Protein AF-A0A7X9JJR5-F1 (afdb_monomer_lite)

pLDDT: mean 84.64, std 15.5, range [35.03, 98.56]

Foldseek 3Di:
DDPVVVVVVVVVCVPDDPVVVVVVVVVVVLVVVVVVCVLVLLLQLLCLLQVDDQPDPCCVLLDPPLNVQLSVLSVQLVVLPVHLVPDFFPSVLSNLVSNLRNCLSVLCCCACPVVVHDFDDPDPDRDSLSSLVVLCVVDDLSVLLSVLSVVSVVLSVVSVPQWDADPVRDIDGDDDDRVNRVVSSVSNSVSSNSNSVSSSVVVVVVVVVVVVD

Structure (mmCIF, N/CA/C/O backbone):
data_AF-A0A7X9JJR5-F1
#
_entry.id   AF-A0A7X9JJR5-F1
#
loop_
_atom_site.group_PDB
_atom_site.id
_atom_site.type_symbol
_atom_site.label_atom_id
_atom_site.label_alt_id
_atom_site.label_comp_id
_atom_site.label_asym_id
_atom_site.label_entity_id
_atom_site.label_seq_id
_atom_site.pdbx_PDB_ins_code
_atom_site.Cartn_x
_atom_site.Cartn_y
_atom_site.Cartn_z
_atom_site.occupancy
_atom_site.B_iso_or_equiv
_atom_site.auth_seq_id
_atom_site.auth_comp_id
_atom_site.auth_asym_id
_atom_site.auth_atom_id
_atom_site.pdbx_PDB_model_num
ATOM 1 N N . MET A 1 1 ? -20.404 8.214 -29.888 1.00 48.22 1 MET A N 1
ATOM 2 C CA . MET A 1 1 ? -19.717 9.143 -30.809 1.00 48.22 1 MET A CA 1
ATOM 3 C C . MET A 1 1 ? -20.030 8.702 -32.232 1.00 48.22 1 MET A C 1
ATOM 5 O O . MET A 1 1 ?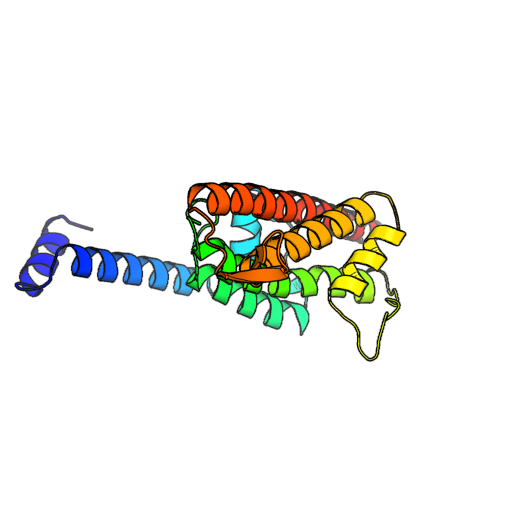 -19.951 7.505 -32.498 1.00 48.22 1 MET A O 1
ATOM 9 N N . LYS A 1 2 ? -20.501 9.596 -33.108 1.00 46.91 2 LYS A N 1
ATOM 10 C CA . LYS A 1 2 ? -20.884 9.209 -34.482 1.00 46.91 2 LYS A CA 1
ATOM 11 C C . LYS A 1 2 ? -19.622 9.112 -35.348 1.00 46.91 2 LYS A C 1
ATOM 13 O O . LYS A 1 2 ? -18.707 9.911 -35.195 1.00 46.91 2 LYS A O 1
ATOM 18 N N . PHE A 1 3 ? -19.570 8.154 -36.276 1.00 35.03 3 PHE A N 1
ATOM 19 C CA . PHE A 1 3 ? -18.407 7.882 -37.148 1.00 35.03 3 PHE A CA 1
ATOM 20 C C . PHE A 1 3 ? -17.892 9.128 -37.903 1.00 35.03 3 PHE A C 1
ATOM 22 O O . PHE A 1 3 ? -16.714 9.241 -38.234 1.00 35.03 3 PHE A O 1
ATOM 29 N N . THR A 1 4 ? -18.786 10.083 -38.151 1.00 45.16 4 THR A N 1
ATOM 30 C CA . THR A 1 4 ? -18.522 11.381 -38.775 1.00 45.16 4 THR A CA 1
ATOM 31 C C . THR A 1 4 ? -17.698 12.331 -37.903 1.00 45.16 4 THR A C 1
ATOM 33 O O . THR A 1 4 ? -16.868 13.058 -38.438 1.00 45.16 4 THR A O 1
ATOM 36 N N . GLU A 1 5 ? -17.866 12.304 -36.580 1.00 45.88 5 GLU A N 1
ATOM 37 C CA . GLU A 1 5 ? -17.071 13.121 -35.649 1.00 45.88 5 GLU A CA 1
ATOM 38 C C . GLU A 1 5 ? -15.628 12.610 -35.600 1.00 45.88 5 GLU A C 1
ATOM 40 O O . GLU A 1 5 ? -14.691 13.385 -35.761 1.00 45.88 5 GLU A O 1
ATOM 45 N N . LEU A 1 6 ? -15.462 11.285 -35.525 1.00 42.38 6 LEU A N 1
ATOM 46 C CA . LEU A 1 6 ? -14.160 10.612 -35.550 1.00 42.38 6 LEU A CA 1
ATOM 47 C C . LEU A 1 6 ? -13.374 10.929 -36.832 1.00 42.38 6 LEU A C 1
ATOM 49 O O . LEU A 1 6 ? -12.182 11.226 -36.783 1.00 42.38 6 LEU A O 1
ATOM 53 N N . ARG A 1 7 ? -14.050 10.927 -37.988 1.00 45.66 7 ARG A N 1
ATOM 54 C CA . ARG A 1 7 ? -13.434 11.227 -39.289 1.00 45.66 7 ARG A CA 1
ATOM 55 C C . ARG A 1 7 ? -12.968 12.680 -39.404 1.00 45.66 7 ARG A C 1
ATOM 57 O O . ARG A 1 7 ? -11.887 12.919 -39.937 1.00 45.66 7 ARG A O 1
ATOM 64 N N . ASN A 1 8 ? -13.750 13.629 -38.892 1.00 53.62 8 ASN A N 1
ATOM 65 C CA . ASN A 1 8 ? -13.406 15.051 -38.933 1.00 53.62 8 ASN A CA 1
ATOM 66 C C . ASN A 1 8 ? -12.227 15.372 -38.006 1.00 53.62 8 ASN A C 1
ATOM 68 O O . ASN A 1 8 ? -11.332 16.116 -38.397 1.00 53.62 8 ASN A O 1
ATOM 72 N N . THR A 1 9 ? -12.170 14.744 -36.827 1.00 55.00 9 THR A N 1
ATOM 73 C CA . THR A 1 9 ? -11.011 14.844 -35.931 1.00 55.00 9 THR A CA 1
ATOM 74 C C . THR A 1 9 ? -9.767 14.208 -36.555 1.00 55.00 9 THR A C 1
ATOM 76 O O . THR A 1 9 ? -8.692 14.785 -36.489 1.00 55.00 9 THR A O 1
ATOM 79 N N . MET A 1 10 ? -9.878 13.065 -37.241 1.00 46.22 10 MET A N 1
ATOM 80 C CA . MET A 1 10 ? -8.731 12.459 -37.938 1.00 46.22 10 MET A CA 1
ATOM 81 C C . MET A 1 10 ? -8.215 13.310 -39.111 1.00 46.22 10 MET A C 1
ATOM 83 O O . MET A 1 10 ? -7.016 13.316 -39.381 1.00 46.22 10 MET A O 1
ATOM 87 N N . GLN A 1 11 ? -9.092 14.048 -39.799 1.00 53.28 11 GLN A N 1
ATOM 88 C CA . GLN A 1 11 ? -8.701 14.944 -40.893 1.00 53.28 11 GLN A CA 1
ATOM 89 C C . GLN A 1 11 ? -8.048 16.247 -40.412 1.00 53.28 11 GLN A C 1
ATOM 91 O O . GLN A 1 11 ? -7.193 16.774 -41.120 1.00 53.28 11 GLN A O 1
ATOM 96 N N . SER A 1 12 ? -8.376 16.744 -39.213 1.00 53.19 12 SER A N 1
ATOM 97 C CA . SER A 1 12 ? -7.749 17.955 -38.656 1.00 53.19 12 SER A CA 1
ATOM 98 C C . SER A 1 12 ? -6.290 17.768 -38.212 1.00 53.19 12 SER A C 1
ATOM 100 O O . SER A 1 12 ? -5.636 18.747 -37.868 1.00 53.19 12 SER A O 1
ATOM 102 N N . PHE A 1 13 ? -5.767 16.536 -38.227 1.00 54.34 13 PHE A N 1
ATOM 103 C CA . PHE A 1 13 ? -4.403 16.192 -37.794 1.00 54.34 13 PHE A CA 1
ATOM 104 C C . PHE A 1 13 ? -3.539 15.590 -38.912 1.00 54.34 13 PHE A C 1
ATOM 106 O O . PHE A 1 13 ? -2.650 14.782 -38.641 1.00 54.34 13 PHE A O 1
ATOM 113 N N . SER A 1 14 ? -3.780 15.967 -40.172 1.00 42.03 14 SER A N 1
ATOM 114 C CA . SER A 1 14 ? -2.981 15.529 -41.324 1.00 42.03 14 SER A CA 1
ATOM 115 C C . SER A 1 14 ? -1.483 15.821 -41.117 1.00 42.03 14 SER A C 1
ATOM 117 O O . SER A 1 14 ? -1.030 16.943 -41.337 1.00 42.03 14 SER A O 1
ATOM 119 N N . GLY A 1 15 ? -0.728 14.813 -40.663 1.00 53.06 15 GLY A N 1
ATOM 120 C CA . GLY A 1 15 ? 0.705 14.897 -40.353 1.00 53.06 15 GLY A CA 1
ATOM 121 C C . GLY A 1 15 ? 1.142 14.194 -39.057 1.00 53.06 15 GLY A C 1
ATOM 122 O O . GLY A 1 15 ? 2.330 13.928 -38.901 1.00 53.06 15 GLY A O 1
ATOM 123 N N . ALA A 1 16 ? 0.220 13.860 -38.147 1.00 50.75 16 ALA A N 1
ATOM 124 C CA . ALA A 1 16 ? 0.534 13.133 -36.912 1.00 50.75 16 ALA A CA 1
ATOM 125 C C . ALA A 1 16 ? 0.631 11.614 -37.155 1.00 50.75 16 ALA A C 1
ATOM 127 O O . ALA A 1 16 ? -0.170 11.043 -37.899 1.00 50.75 16 ALA A O 1
ATOM 128 N N . SER A 1 17 ? 1.608 10.945 -36.536 1.00 58.06 17 SER A N 1
ATOM 129 C CA . SER A 1 17 ? 1.775 9.493 -36.670 1.00 58.06 17 SER A CA 1
ATOM 130 C C . SER A 1 17 ? 0.657 8.741 -35.930 1.00 58.06 17 SER A C 1
ATOM 132 O O . SER A 1 17 ? 0.084 9.246 -34.966 1.00 58.06 17 SER A O 1
ATOM 134 N N . THR A 1 18 ? 0.344 7.503 -36.330 1.00 58.75 18 THR A N 1
ATOM 135 C CA . THR A 1 18 ? -0.676 6.668 -35.657 1.00 58.75 18 THR A CA 1
ATOM 136 C C . THR A 1 18 ? -0.428 6.534 -34.146 1.00 58.75 18 THR A C 1
ATOM 138 O O . THR A 1 18 ? -1.379 6.444 -33.370 1.00 58.75 18 THR A O 1
ATOM 141 N N . SER A 1 19 ? 0.837 6.570 -33.710 1.00 54.38 19 SER A N 1
ATOM 142 C CA . SER A 1 19 ? 1.209 6.580 -32.292 1.00 54.38 19 SER A CA 1
ATOM 143 C C . SER A 1 19 ? 0.829 7.872 -31.570 1.00 54.38 19 SER A C 1
ATOM 145 O O . SER A 1 19 ? 0.427 7.807 -30.411 1.00 54.38 19 SER A O 1
ATOM 147 N N . ASP A 1 20 ? 0.887 9.026 -32.237 1.00 47.41 20 ASP A N 1
ATOM 148 C CA . ASP A 1 20 ? 0.511 10.316 -31.642 1.00 47.41 20 ASP A CA 1
ATOM 149 C C . ASP A 1 20 ? -1.005 10.398 -31.429 1.00 47.41 20 ASP A C 1
ATOM 151 O O . ASP A 1 20 ? -1.469 10.891 -30.402 1.00 47.41 20 ASP A O 1
ATOM 155 N N . TYR A 1 21 ? -1.783 9.828 -32.357 1.00 54.38 21 TYR A N 1
ATOM 156 C CA . TYR A 1 21 ? -3.233 9.672 -32.213 1.00 54.38 21 TYR A CA 1
ATOM 157 C C . TYR A 1 21 ? -3.593 8.770 -31.027 1.00 54.38 21 TYR A C 1
ATOM 159 O O . TYR A 1 21 ? -4.426 9.132 -30.196 1.00 54.38 21 TYR A O 1
ATOM 167 N N . GLN A 1 22 ? -2.946 7.606 -30.921 1.00 52.12 22 GLN A N 1
ATOM 168 C CA . GLN A 1 22 ? -3.161 6.688 -29.801 1.00 52.12 22 GLN A CA 1
ATOM 169 C C . GLN A 1 22 ? -2.790 7.341 -28.468 1.00 52.12 22 GLN A C 1
ATOM 171 O O . GLN A 1 22 ? -3.537 7.219 -27.502 1.00 52.12 22 GLN A O 1
ATOM 176 N N . LEU A 1 23 ? -1.678 8.075 -28.422 1.00 53.91 23 LEU A N 1
ATOM 177 C CA . LEU A 1 23 ? -1.244 8.782 -27.225 1.00 53.91 23 LEU A CA 1
ATOM 178 C C . LEU A 1 23 ? -2.241 9.877 -26.823 1.00 53.91 23 LEU A C 1
ATOM 180 O O . LEU A 1 23 ? -2.613 9.949 -25.654 1.00 53.91 23 LEU A O 1
ATOM 184 N N . ALA A 1 24 ? -2.711 10.696 -27.767 1.00 56.09 24 ALA A N 1
ATOM 185 C CA . ALA A 1 24 ? -3.679 11.759 -27.498 1.00 56.09 24 ALA A CA 1
ATOM 186 C C . ALA A 1 24 ? -5.034 11.208 -27.026 1.00 56.09 24 ALA A C 1
ATOM 188 O O . ALA A 1 24 ? -5.603 11.717 -26.061 1.00 56.09 24 ALA A O 1
ATOM 189 N N . TYR A 1 25 ? -5.514 10.134 -27.656 1.00 55.28 25 TYR A N 1
ATOM 190 C CA . TYR A 1 25 ? -6.753 9.458 -27.278 1.00 55.28 25 TYR A CA 1
ATOM 191 C C . TYR A 1 25 ? -6.660 8.832 -25.877 1.00 55.28 25 TYR A C 1
ATOM 193 O O . TYR A 1 25 ? -7.502 9.101 -25.025 1.00 55.28 25 TYR A O 1
ATOM 201 N N . ILE A 1 26 ? -5.583 8.087 -25.594 1.00 57.81 26 ILE A N 1
ATOM 202 C CA . ILE A 1 26 ? -5.330 7.510 -24.263 1.00 57.81 26 ILE A CA 1
ATOM 203 C C . ILE A 1 26 ? -5.204 8.618 -23.210 1.00 57.81 26 ILE A C 1
ATOM 205 O O . ILE A 1 26 ? -5.711 8.482 -22.102 1.00 57.81 26 ILE A O 1
ATOM 209 N N . THR A 1 27 ? -4.561 9.739 -23.546 1.00 61.78 27 THR A N 1
ATOM 210 C CA . THR A 1 27 ? -4.414 10.876 -22.626 1.00 61.78 27 THR A CA 1
ATOM 211 C C . THR A 1 27 ? -5.762 11.524 -22.310 1.00 61.78 27 THR A C 1
ATOM 213 O O . THR A 1 27 ? -5.993 11.902 -21.163 1.00 61.78 27 THR A O 1
ATOM 216 N N . ALA A 1 28 ? -6.662 11.630 -23.291 1.00 61.97 28 ALA A N 1
ATOM 217 C CA . ALA A 1 28 ? -8.018 12.127 -23.076 1.00 61.97 28 ALA A CA 1
ATOM 218 C C . ALA A 1 28 ? -8.830 11.179 -22.180 1.00 61.97 28 ALA A C 1
ATOM 220 O O . ALA A 1 28 ? -9.383 11.631 -21.183 1.00 61.97 28 ALA A O 1
ATOM 221 N N . GLU A 1 29 ? -8.810 9.870 -22.448 1.00 63.97 29 GLU A N 1
ATOM 222 C CA . GLU A 1 29 ? -9.507 8.877 -21.615 1.00 63.97 29 GLU A CA 1
ATOM 223 C C . GLU A 1 29 ? -8.976 8.842 -20.176 1.00 63.97 29 GLU A C 1
ATOM 225 O O . GLU A 1 29 ? -9.755 8.784 -19.226 1.00 63.97 29 GLU A O 1
ATOM 230 N N . VAL A 1 30 ? -7.655 8.925 -19.988 1.00 65.12 30 VAL A N 1
ATOM 231 C CA . VAL A 1 30 ? -7.043 9.001 -18.653 1.00 65.12 30 VAL A CA 1
ATOM 232 C C . VAL A 1 30 ? -7.441 10.294 -17.947 1.00 65.12 30 VAL A C 1
ATOM 234 O O . VAL A 1 30 ? -7.741 10.274 -16.757 1.00 65.12 30 VAL A O 1
ATOM 237 N N . LYS A 1 31 ? -7.484 11.423 -18.659 1.00 63.00 31 LYS A N 1
ATOM 238 C CA . LYS A 1 31 ? -7.898 12.709 -18.088 1.00 63.00 31 LYS A CA 1
ATOM 239 C C . LYS A 1 31 ? -9.376 12.704 -17.695 1.00 63.00 31 LYS A C 1
ATOM 241 O O . LYS A 1 31 ? -9.710 13.193 -16.618 1.00 63.00 31 LYS A O 1
ATOM 246 N N . ASP A 1 32 ? -10.239 12.130 -18.522 1.00 66.56 32 ASP A N 1
ATOM 247 C CA . ASP A 1 32 ? -11.669 12.006 -18.243 1.00 66.56 32 ASP A CA 1
ATOM 248 C C . ASP A 1 32 ? -11.933 11.039 -17.089 1.00 66.56 32 ASP A C 1
ATOM 250 O O . ASP A 1 32 ? -12.747 11.348 -16.220 1.00 66.56 32 ASP A O 1
ATOM 254 N N . LEU A 1 33 ? -11.179 9.935 -17.005 1.00 69.88 33 LEU A N 1
ATOM 255 C CA . LEU A 1 33 ? -11.171 9.059 -15.835 1.00 69.88 33 LEU A CA 1
ATOM 256 C C . LEU A 1 33 ? -10.781 9.851 -14.582 1.00 69.88 33 LEU A C 1
ATOM 258 O O . LEU A 1 33 ? -11.556 9.908 -13.634 1.00 69.88 33 LEU A O 1
ATOM 262 N N . LEU A 1 34 ? -9.623 10.519 -14.584 1.00 67.19 34 LEU A N 1
ATOM 263 C CA . LEU A 1 34 ? -9.131 11.281 -13.429 1.00 67.19 34 LEU A CA 1
ATOM 264 C C . LEU A 1 34 ? -10.104 12.388 -12.989 1.00 67.19 34 LEU A C 1
ATOM 266 O O . LEU A 1 34 ? -10.265 12.615 -11.789 1.00 67.19 34 LEU A O 1
ATOM 270 N N . ASN A 1 35 ? -10.774 13.050 -13.935 1.00 67.75 35 ASN A N 1
ATOM 271 C CA . ASN A 1 35 ? -11.804 14.048 -13.648 1.00 67.75 35 ASN A CA 1
ATOM 272 C C . ASN A 1 35 ? -13.088 13.406 -13.100 1.00 67.75 35 ASN A C 1
ATOM 274 O O . ASN A 1 35 ? -13.667 13.913 -12.139 1.00 67.75 35 ASN A O 1
ATOM 278 N N . GLY A 1 36 ? -13.512 12.278 -13.675 1.00 66.88 36 GLY A N 1
ATOM 279 C CA . GLY A 1 36 ? -14.693 11.522 -13.255 1.00 66.88 36 GLY A CA 1
ATOM 280 C C . GLY A 1 36 ? -14.561 10.907 -11.861 1.00 66.88 36 GLY A C 1
ATOM 281 O O . GLY A 1 36 ? -15.564 10.730 -11.176 1.00 66.88 36 GLY A O 1
ATOM 282 N N . LEU A 1 37 ? -13.331 10.658 -11.398 1.00 75.69 37 LEU A N 1
ATOM 283 C CA . LEU A 1 37 ? -13.059 10.174 -10.043 1.00 75.69 37 LEU A CA 1
ATOM 284 C C . LEU A 1 37 ? -13.351 11.205 -8.947 1.00 75.69 37 LEU A C 1
ATOM 286 O O . LEU A 1 37 ? -13.339 10.838 -7.777 1.00 75.69 37 LEU A O 1
ATOM 290 N N . ASN A 1 38 ? -13.588 12.481 -9.277 1.00 78.50 38 ASN A N 1
ATOM 291 C CA . ASN A 1 38 ? -13.940 13.527 -8.309 1.00 78.50 38 ASN A CA 1
ATOM 292 C C . ASN A 1 38 ? -13.028 13.551 -7.056 1.00 78.50 38 ASN A C 1
ATOM 294 O O . ASN A 1 38 ? -13.487 13.705 -5.926 1.00 78.50 38 ASN A O 1
ATOM 298 N N . LYS A 1 39 ? -11.714 13.371 -7.257 1.00 80.06 39 LYS A N 1
ATOM 299 C CA . LYS A 1 39 ? -10.689 13.289 -6.196 1.00 80.06 39 LYS A CA 1
ATOM 300 C C . LYS A 1 39 ? -10.832 12.103 -5.221 1.00 80.06 39 LYS A C 1
ATOM 302 O O . LYS A 1 39 ? -10.257 12.169 -4.138 1.00 80.06 39 LYS A O 1
ATOM 307 N N . GLN A 1 40 ? -11.529 11.031 -5.590 1.00 89.00 40 GLN A N 1
ATOM 308 C CA . GLN A 1 40 ? -11.617 9.762 -4.848 1.00 89.00 40 GLN A CA 1
ATOM 309 C C . GLN A 1 40 ? -10.652 8.715 -5.433 1.00 89.00 40 GLN A C 1
ATOM 311 O O . GLN A 1 40 ? -11.042 7.636 -5.887 1.00 89.00 40 GLN A O 1
ATOM 316 N N . PHE A 1 41 ? -9.368 9.073 -5.515 1.00 93.75 41 PHE A N 1
ATOM 317 C CA . PHE A 1 41 ? -8.342 8.226 -6.128 1.00 93.75 41 PHE A CA 1
ATOM 318 C C . PHE A 1 41 ? -8.041 6.999 -5.268 1.00 93.75 41 PHE A C 1
ATOM 320 O O . PHE A 1 41 ? -7.826 5.914 -5.806 1.00 93.75 41 PHE A O 1
ATOM 327 N N . VAL A 1 42 ? -8.054 7.154 -3.941 1.00 95.56 42 VAL A N 1
ATOM 328 C CA . VAL A 1 42 ? -7.796 6.047 -3.013 1.00 95.56 42 VAL A CA 1
ATOM 329 C C . VAL A 1 42 ? -8.911 5.001 -3.042 1.00 95.56 42 VAL A C 1
ATOM 331 O O . VAL A 1 42 ? -8.617 3.807 -3.033 1.00 95.56 42 VAL A O 1
ATOM 334 N N . GLU A 1 43 ? -10.177 5.408 -3.152 1.00 94.81 43 GLU A N 1
ATOM 335 C CA . GLU A 1 43 ? -11.309 4.494 -3.324 1.00 94.81 43 GLU A CA 1
ATOM 336 C C . GLU A 1 43 ? -11.180 3.708 -4.621 1.00 94.81 43 GLU A C 1
ATOM 338 O O . GLU A 1 43 ? -11.354 2.490 -4.623 1.00 94.81 43 GLU A O 1
ATOM 343 N N . TYR A 1 44 ? -10.862 4.398 -5.716 1.00 93.00 44 TYR A N 1
ATOM 344 C CA . TYR A 1 44 ? -10.701 3.760 -7.014 1.00 93.00 44 TYR A CA 1
ATOM 345 C C . TYR A 1 44 ? -9.546 2.755 -7.014 1.00 93.00 44 TYR A C 1
ATOM 347 O O . TYR A 1 44 ? -9.753 1.601 -7.382 1.00 93.00 44 TYR A O 1
ATOM 355 N N . LEU A 1 45 ? -8.360 3.157 -6.541 1.00 95.25 45 LEU A N 1
ATOM 356 C CA . LEU A 1 45 ? -7.194 2.274 -6.461 1.00 95.25 45 LEU A CA 1
ATOM 357 C C . LEU A 1 45 ? -7.481 1.050 -5.586 1.00 95.25 45 LEU A C 1
ATOM 359 O O . LEU A 1 45 ? -7.150 -0.073 -5.958 1.00 95.25 45 LEU A O 1
ATOM 363 N N . THR A 1 46 ? -8.129 1.261 -4.439 1.00 96.44 46 THR A N 1
ATOM 364 C CA . THR A 1 46 ? -8.453 0.174 -3.510 1.00 96.44 46 THR A CA 1
ATOM 365 C C . THR A 1 46 ? -9.421 -0.813 -4.149 1.00 96.44 46 THR A C 1
ATOM 367 O O . THR A 1 46 ? -9.139 -2.006 -4.121 1.00 96.44 46 THR A O 1
ATOM 370 N N . LYS A 1 47 ? -10.494 -0.335 -4.798 1.00 94.75 47 LYS A N 1
ATOM 371 C CA . LYS A 1 47 ? -11.447 -1.182 -5.539 1.00 94.75 47 LYS A CA 1
ATOM 372 C C . LYS A 1 47 ? -10.773 -1.971 -6.661 1.00 94.75 47 LYS A C 1
ATOM 374 O O . LYS A 1 47 ? -11.054 -3.154 -6.822 1.00 94.75 47 LYS A O 1
ATOM 379 N N . ASP A 1 48 ? -9.878 -1.332 -7.409 1.00 93.81 48 ASP A N 1
ATOM 380 C CA . ASP A 1 48 ? -9.140 -1.965 -8.505 1.00 93.81 48 ASP A CA 1
ATOM 381 C C . ASP A 1 48 ? -8.184 -3.066 -8.005 1.00 93.81 48 ASP A C 1
ATOM 383 O O . ASP A 1 48 ? -8.037 -4.090 -8.662 1.00 93.81 48 ASP A O 1
ATOM 387 N N . ILE A 1 49 ? -7.588 -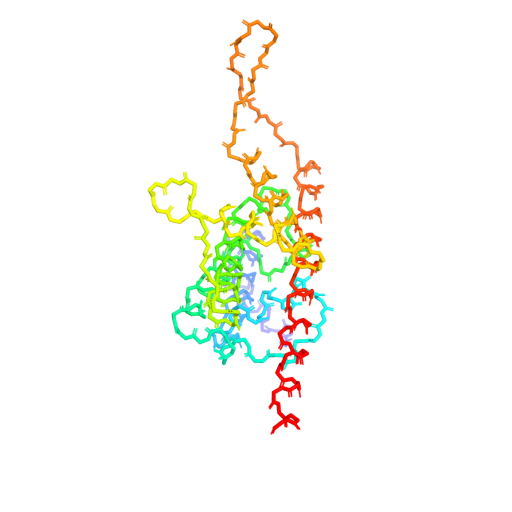2.914 -6.815 1.00 96.31 49 ILE A N 1
ATOM 388 C CA . ILE A 1 49 ? -6.723 -3.940 -6.207 1.00 96.31 49 ILE A CA 1
ATOM 389 C C . ILE A 1 49 ? -7.522 -5.108 -5.613 1.00 96.31 49 ILE A C 1
ATOM 391 O O . ILE A 1 49 ? -7.131 -6.265 -5.783 1.00 96.31 49 ILE A O 1
ATOM 395 N N . ILE A 1 50 ? -8.594 -4.827 -4.862 1.00 95.31 50 ILE A N 1
ATOM 396 C CA . ILE A 1 50 ? -9.345 -5.881 -4.156 1.00 95.31 50 ILE A CA 1
ATOM 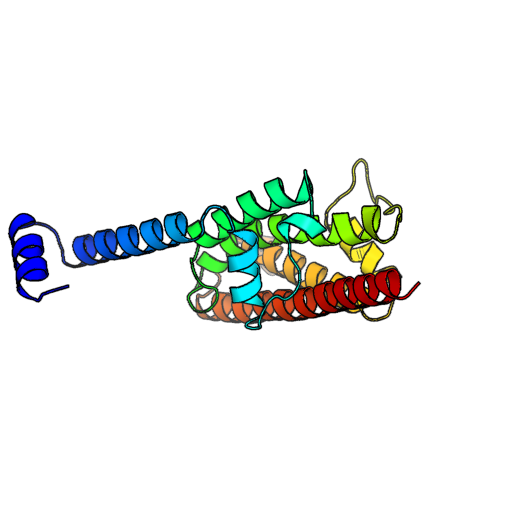397 C C . ILE A 1 50 ? -10.304 -6.641 -5.083 1.00 95.31 50 ILE A C 1
ATOM 399 O O . ILE A 1 50 ? -10.625 -7.801 -4.815 1.00 95.31 50 ILE A O 1
ATOM 403 N N . GLU A 1 51 ? -10.699 -6.009 -6.195 1.00 91.19 51 GLU A N 1
ATOM 404 C CA . GLU A 1 51 ? -11.677 -6.494 -7.179 1.00 91.19 51 GLU A CA 1
ATOM 405 C C . GLU A 1 51 ? -13.021 -6.900 -6.545 1.00 91.19 51 GLU A C 1
ATOM 407 O O . GLU A 1 51 ? -13.693 -7.830 -6.991 1.00 91.19 51 GLU A O 1
ATOM 412 N N . THR A 1 52 ? -13.409 -6.209 -5.477 1.00 86.50 52 THR A N 1
ATOM 413 C CA . THR A 1 52 ? -14.670 -6.394 -4.754 1.00 86.50 52 THR A CA 1
ATOM 414 C C . THR A 1 52 ? -15.302 -5.041 -4.447 1.00 86.50 52 THR A C 1
ATOM 416 O O . THR A 1 52 ? -14.670 -3.983 -4.562 1.00 86.50 52 THR A O 1
ATOM 419 N N . GLU A 1 53 ? -16.585 -5.055 -4.086 1.00 84.44 53 GLU A N 1
ATOM 420 C CA . GLU A 1 53 ? -17.261 -3.840 -3.650 1.00 84.44 53 GLU A CA 1
ATOM 421 C C . GLU A 1 53 ? -16.734 -3.373 -2.294 1.00 84.44 53 GLU A C 1
ATOM 423 O O . GLU A 1 53 ? -16.659 -4.131 -1.331 1.00 84.44 53 GLU A O 1
ATOM 428 N N . LEU A 1 54 ? -16.420 -2.084 -2.224 1.00 85.69 54 LEU A N 1
ATOM 429 C CA . LEU A 1 54 ? -15.972 -1.424 -1.010 1.00 85.69 54 LEU A CA 1
ATOM 430 C C . LEU A 1 54 ? -17.184 -0.882 -0.245 1.00 85.69 54 LEU A C 1
ATOM 432 O O . LEU A 1 54 ? -17.808 0.077 -0.703 1.00 85.69 54 LEU A O 1
ATOM 436 N N . GLN A 1 55 ? -17.506 -1.486 0.901 1.00 85.50 55 GLN A N 1
ATOM 437 C CA . GLN A 1 55 ? -18.630 -1.060 1.749 1.00 85.50 55 GLN A CA 1
ATOM 438 C C . GLN A 1 55 ? -18.225 0.066 2.714 1.00 85.50 55 GLN A C 1
ATOM 440 O O . GLN A 1 55 ? -19.035 0.928 3.064 1.00 85.50 55 GLN A O 1
ATOM 445 N N . LEU A 1 56 ? -16.953 0.102 3.118 1.00 89.12 56 LEU A N 1
ATOM 446 C CA . LEU A 1 56 ? -16.391 1.146 3.967 1.00 89.12 56 LEU A CA 1
ATOM 447 C C . LEU A 1 56 ? -16.200 2.485 3.228 1.00 89.12 56 LEU A C 1
ATOM 449 O O . LEU A 1 56 ? -15.528 2.566 2.199 1.00 89.12 56 LEU A O 1
ATOM 453 N N . ASN A 1 57 ? -16.698 3.579 3.812 1.00 92.44 57 ASN A N 1
ATOM 454 C CA . ASN A 1 57 ? -16.352 4.931 3.366 1.00 92.44 57 ASN A CA 1
ATOM 455 C C . ASN A 1 57 ? -14.922 5.280 3.827 1.00 92.44 57 ASN A C 1
ATOM 457 O O . ASN A 1 57 ? -14.717 5.653 4.985 1.00 92.44 57 ASN A O 1
ATOM 461 N N . LEU A 1 58 ? -13.940 5.147 2.926 1.00 94.94 58 LEU A N 1
ATOM 462 C CA . LEU A 1 58 ? -12.522 5.367 3.243 1.00 94.94 58 LEU A CA 1
ATOM 463 C C . LEU A 1 58 ? -12.224 6.805 3.644 1.00 94.94 58 LEU A C 1
ATOM 465 O O . LEU A 1 58 ? -11.462 7.012 4.585 1.00 94.94 58 LEU A O 1
ATOM 469 N N . GLN A 1 59 ? -12.838 7.785 2.982 1.00 94.75 59 GLN A N 1
ATOM 470 C CA . GLN A 1 59 ? -12.696 9.189 3.355 1.00 94.75 59 GLN A CA 1
ATOM 471 C C . GLN A 1 59 ? -13.080 9.444 4.810 1.00 94.75 59 GLN A C 1
ATOM 473 O O . GLN A 1 59 ? -12.348 10.119 5.537 1.00 94.75 59 GLN A O 1
ATOM 478 N N . HIS A 1 60 ? -14.201 8.876 5.246 1.00 94.25 60 HIS A N 1
ATOM 479 C CA . HIS A 1 60 ? -14.652 8.992 6.623 1.00 94.25 60 HIS A CA 1
ATOM 480 C C . HIS A 1 60 ? -13.767 8.198 7.591 1.00 94.25 60 HIS A C 1
ATOM 482 O O . HIS A 1 60 ? -13.364 8.735 8.619 1.00 94.25 60 HIS A O 1
ATOM 488 N N . TRP A 1 61 ? -13.441 6.942 7.266 1.00 95.25 61 TRP A N 1
ATOM 489 C CA . TRP A 1 61 ? -12.656 6.080 8.151 1.00 95.25 61 TRP A CA 1
ATOM 490 C C . TRP A 1 61 ? -11.218 6.573 8.333 1.00 95.25 61 TRP A C 1
ATOM 492 O O . TRP A 1 61 ? -10.746 6.631 9.466 1.00 95.25 61 TRP A O 1
ATOM 502 N N . LEU A 1 62 ? -10.515 6.928 7.255 1.00 96.06 62 LEU A N 1
ATOM 503 C CA . LEU A 1 62 ? -9.140 7.427 7.343 1.00 96.06 62 LEU A CA 1
ATOM 504 C C . LEU A 1 62 ? -9.095 8.806 7.999 1.00 96.06 62 LEU A C 1
ATOM 506 O O . LEU A 1 62 ? -8.202 9.065 8.807 1.00 96.06 62 LEU A O 1
ATOM 510 N N . GLY A 1 63 ? -10.047 9.678 7.655 1.00 94.50 63 GLY A N 1
ATOM 511 C CA . GLY A 1 63 ? -10.057 11.070 8.090 1.00 94.50 63 GLY A CA 1
ATOM 512 C C . GLY A 1 63 ? -8.804 11.843 7.659 1.00 94.50 63 GLY A C 1
ATOM 513 O O . GLY A 1 63 ? -7.901 11.329 6.996 1.00 94.50 63 GLY A O 1
ATOM 514 N N . SER A 1 64 ? -8.727 13.115 8.039 1.00 91.69 64 SER A N 1
ATOM 515 C CA . SER A 1 64 ? -7.497 13.899 7.874 1.00 91.69 64 SER A CA 1
ATOM 516 C C . SER A 1 64 ? -6.540 13.649 9.050 1.00 91.69 64 SER A C 1
ATOM 518 O O . SER A 1 64 ? -7.006 13.568 10.186 1.00 91.69 64 SER A O 1
ATOM 520 N N . PRO A 1 65 ? -5.213 13.568 8.825 1.00 94.25 65 PRO A N 1
ATOM 521 C CA . PRO A 1 65 ? -4.509 13.821 7.560 1.00 94.25 65 PRO A CA 1
ATOM 522 C C . PRO A 1 65 ? -4.321 12.582 6.660 1.00 94.25 65 PRO A C 1
ATOM 524 O O . PRO A 1 65 ? -3.921 12.732 5.506 1.00 94.25 65 PRO A O 1
ATOM 527 N N . TYR A 1 66 ? -4.607 11.373 7.156 1.00 96.00 66 TYR A N 1
ATOM 528 C CA . TYR A 1 66 ? -4.278 10.114 6.471 1.00 96.00 66 TYR A CA 1
ATOM 529 C C . TYR A 1 66 ? -4.917 10.001 5.086 1.00 96.00 66 TYR A C 1
ATOM 531 O O . TYR A 1 66 ? -4.231 9.664 4.125 1.00 96.00 66 TYR A O 1
ATOM 539 N N . TYR A 1 67 ? -6.198 10.358 4.957 1.00 96.56 67 TYR A N 1
ATOM 540 C CA . TYR A 1 67 ? -6.911 10.309 3.684 1.00 96.56 67 TYR A CA 1
ATOM 541 C C . TYR A 1 67 ? -6.260 11.194 2.622 1.00 96.56 67 TYR A C 1
ATOM 543 O O . TYR A 1 67 ? -6.071 10.752 1.495 1.00 96.56 67 TYR A O 1
ATOM 551 N N . GLN A 1 68 ? -5.897 12.432 2.971 1.00 94.50 68 GLN A N 1
ATOM 552 C CA . GLN A 1 68 ? -5.316 13.382 2.018 1.00 94.50 68 GLN A CA 1
ATOM 553 C C . GLN A 1 68 ? -4.000 12.841 1.456 1.00 94.50 68 GLN A C 1
ATOM 555 O O . GLN A 1 68 ? -3.842 12.754 0.240 1.00 94.50 68 GLN A O 1
ATOM 560 N N . SER A 1 69 ? -3.114 12.381 2.341 1.00 96.00 69 SER A N 1
ATOM 561 C CA . SER A 1 69 ? -1.838 11.792 1.940 1.00 96.00 69 SER A CA 1
ATOM 562 C C . SER A 1 69 ? -2.026 10.504 1.130 1.00 96.00 69 SER A C 1
ATOM 564 O O . SER A 1 69 ? -1.396 10.335 0.086 1.00 96.00 69 SER A O 1
ATOM 566 N N . SER A 1 70 ? -2.913 9.595 1.548 1.00 97.31 70 SER A N 1
ATOM 567 C CA . SER A 1 70 ? -3.196 8.376 0.779 1.00 97.31 70 SER A CA 1
ATOM 568 C C . SER A 1 70 ? -3.772 8.681 -0.596 1.00 97.31 70 SER A C 1
ATOM 570 O O . SER A 1 70 ? -3.378 8.058 -1.573 1.00 97.31 70 SER A O 1
ATOM 572 N N . ASN A 1 71 ? -4.666 9.659 -0.695 1.00 95.69 71 ASN A N 1
ATOM 573 C CA . ASN A 1 71 ? -5.321 10.015 -1.943 1.00 95.69 71 ASN A CA 1
ATOM 574 C C . ASN A 1 71 ? -4.358 10.647 -2.961 1.00 95.69 71 ASN A C 1
ATOM 576 O O . ASN A 1 71 ? -4.470 10.375 -4.155 1.00 95.69 71 ASN A O 1
ATOM 580 N N . GLU A 1 72 ? -3.380 11.433 -2.506 1.00 94.06 72 GLU A N 1
ATOM 581 C CA . GLU A 1 72 ? -2.292 11.933 -3.359 1.00 94.06 72 GLU A CA 1
ATOM 582 C C . GLU A 1 72 ? -1.413 10.788 -3.873 1.00 94.06 72 GLU A C 1
ATOM 584 O O . GLU A 1 72 ? -1.218 10.650 -5.077 1.00 94.06 72 GLU A O 1
ATOM 589 N N . ASN A 1 73 ? -0.973 9.890 -2.989 1.00 96.56 73 ASN A N 1
ATOM 590 C CA . ASN A 1 73 ? -0.181 8.729 -3.400 1.00 96.56 73 ASN A CA 1
ATOM 591 C C . ASN A 1 73 ? -0.974 7.773 -4.317 1.00 96.56 73 ASN A C 1
ATOM 593 O O . ASN A 1 73 ? -0.412 7.158 -5.224 1.00 96.56 73 ASN A O 1
ATOM 597 N N . ALA A 1 74 ? -2.290 7.652 -4.120 1.00 94.50 74 ALA A N 1
ATOM 598 C CA . ALA A 1 74 ? -3.157 6.879 -5.000 1.00 94.50 74 ALA A CA 1
ATOM 599 C C . ALA A 1 74 ? -3.264 7.516 -6.391 1.00 94.50 74 ALA A C 1
ATOM 601 O O . ALA A 1 74 ? -3.232 6.804 -7.394 1.00 94.50 74 ALA A O 1
ATOM 602 N N . LYS A 1 75 ? -3.316 8.850 -6.473 1.00 91.06 75 LYS A N 1
ATOM 603 C CA . LYS A 1 75 ? -3.239 9.568 -7.747 1.00 91.06 75 LYS A CA 1
ATOM 604 C C . LYS A 1 75 ? -1.925 9.260 -8.476 1.00 91.06 75 LYS A C 1
ATOM 606 O O . LYS A 1 75 ? -1.971 8.907 -9.652 1.00 91.06 75 LYS A O 1
ATOM 611 N N . ASP A 1 76 ? -0.789 9.286 -7.779 1.00 90.44 76 ASP A N 1
ATOM 612 C CA . ASP A 1 76 ? 0.519 8.951 -8.365 1.00 90.44 76 ASP A CA 1
ATOM 613 C C . ASP A 1 76 ? 0.558 7.507 -8.909 1.00 90.44 76 ASP A C 1
ATOM 615 O O . ASP A 1 76 ? 1.179 7.228 -9.938 1.00 90.44 76 ASP A O 1
ATOM 619 N N . CYS A 1 77 ? -0.146 6.567 -8.263 1.00 91.44 77 CYS A N 1
ATOM 620 C CA . CYS A 1 77 ? -0.296 5.207 -8.791 1.00 91.44 77 CYS A CA 1
ATOM 621 C C . CYS A 1 77 ? -0.984 5.211 -10.162 1.00 91.44 77 CYS A C 1
ATOM 623 O O . CYS A 1 77 ? -0.527 4.531 -11.084 1.00 91.44 77 CYS A O 1
ATOM 625 N N . LEU A 1 78 ? -2.058 5.991 -10.310 1.00 86.94 78 LEU A N 1
ATOM 626 C CA . LEU A 1 78 ? -2.825 6.087 -11.554 1.00 86.94 78 LEU A CA 1
ATOM 627 C C . LEU A 1 78 ? -2.031 6.751 -12.680 1.00 86.94 78 LEU A C 1
ATOM 629 O O . LEU A 1 78 ? -2.166 6.344 -13.835 1.00 86.94 78 LEU A O 1
ATOM 633 N N . GLU A 1 79 ? -1.160 7.706 -12.350 1.00 85.00 79 GLU A N 1
ATOM 634 C CA . GLU A 1 79 ? -0.231 8.317 -13.309 1.00 85.00 79 GLU A CA 1
ATOM 635 C C . GLU A 1 79 ? 0.773 7.290 -13.864 1.00 85.00 79 GLU A C 1
ATOM 637 O O . GLU A 1 79 ? 1.123 7.325 -15.046 1.00 85.00 79 GLU A O 1
ATOM 642 N N . HIS A 1 80 ? 1.194 6.311 -13.054 1.00 85.81 80 HIS A N 1
ATOM 643 C CA . HIS A 1 80 ? 2.009 5.191 -13.531 1.00 85.81 80 HIS A CA 1
ATOM 644 C C . HIS A 1 80 ? 1.203 4.161 -14.329 1.00 85.81 80 HIS A C 1
ATOM 646 O O . HIS A 1 80 ? 1.654 3.675 -15.378 1.00 85.81 80 HIS A O 1
ATOM 652 N N . CYS A 1 81 ? 0.038 3.775 -13.812 1.00 85.44 81 CYS A N 1
ATOM 653 C CA . CYS A 1 81 ? -0.868 2.850 -14.468 1.00 85.44 81 CYS A CA 1
ATOM 654 C C . CYS A 1 81 ? -2.300 2.994 -13.923 1.00 85.44 81 CYS A C 1
ATOM 656 O O . CYS A 1 81 ? -2.525 2.682 -12.754 1.00 85.44 81 CYS A O 1
ATOM 658 N N . PRO A 1 82 ? -3.286 3.362 -14.763 1.00 82.31 82 PRO A N 1
ATOM 659 C CA . PRO A 1 82 ? -4.665 3.569 -14.317 1.00 82.31 82 PRO A CA 1
ATOM 660 C C . PRO A 1 82 ? -5.395 2.320 -13.809 1.00 82.31 82 PRO A C 1
ATOM 662 O O . PRO A 1 82 ? -6.466 2.448 -13.232 1.00 82.31 82 PRO A O 1
ATOM 665 N N . THR A 1 83 ? -4.884 1.118 -14.093 1.00 84.69 83 THR A N 1
ATOM 666 C CA . THR A 1 83 ? -5.514 -0.149 -13.682 1.00 84.69 83 THR A CA 1
ATOM 667 C C . THR A 1 83 ? -4.448 -1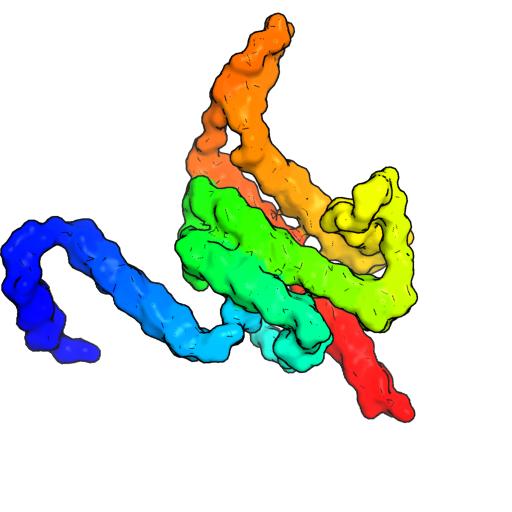.209 -13.425 1.00 84.69 83 THR A C 1
ATOM 669 O O . THR A 1 83 ? -3.550 -1.388 -14.255 1.00 84.69 83 THR A O 1
ATOM 672 N N . VAL A 1 84 ? -4.557 -1.962 -12.332 1.00 88.50 84 VAL A N 1
ATOM 673 C CA . VAL A 1 84 ? -3.565 -2.966 -11.916 1.00 88.50 84 VAL A CA 1
ATOM 674 C C . VAL A 1 84 ? -3.370 -4.063 -12.956 1.00 88.50 84 VAL A C 1
ATOM 676 O O . VAL A 1 84 ? -2.237 -4.470 -13.228 1.00 88.50 84 VAL A O 1
ATOM 679 N N . LYS A 1 85 ? -4.454 -4.464 -13.636 1.00 84.94 85 LYS A N 1
ATOM 680 C CA . LYS A 1 85 ? -4.436 -5.466 -14.717 1.00 84.94 85 LYS A CA 1
ATOM 681 C C . LYS A 1 85 ? -3.551 -5.082 -15.906 1.00 84.94 85 LYS A C 1
ATOM 683 O O . LYS A 1 85 ? -3.136 -5.947 -16.673 1.00 84.94 85 LYS A O 1
ATOM 688 N N . HIS A 1 86 ? -3.256 -3.793 -16.073 1.00 85.69 86 HIS A N 1
ATOM 689 C CA . HIS A 1 86 ? -2.453 -3.273 -17.178 1.00 85.69 86 HIS A CA 1
ATOM 690 C C . HIS A 1 86 ? -1.053 -2.816 -16.751 1.00 85.69 86 HIS A C 1
ATOM 692 O O . HIS A 1 86 ? -0.333 -2.189 -17.537 1.00 85.69 86 HIS A O 1
ATOM 698 N N . ILE A 1 87 ? -0.628 -3.142 -15.528 1.00 88.50 87 ILE A N 1
ATOM 699 C CA . ILE A 1 87 ? 0.754 -2.924 -15.115 1.00 88.50 87 ILE A CA 1
ATOM 700 C C . ILE A 1 87 ? 1.626 -3.949 -15.837 1.00 88.50 87 ILE A C 1
ATOM 702 O O . ILE A 1 87 ? 1.479 -5.152 -15.641 1.00 88.50 87 ILE A O 1
ATOM 706 N N . TRP A 1 88 ? 2.567 -3.483 -16.656 1.00 85.88 88 TRP A N 1
ATOM 707 C CA . TRP A 1 88 ? 3.479 -4.352 -17.401 1.00 85.88 88 TRP A CA 1
ATOM 708 C C . TRP A 1 88 ? 4.927 -3.905 -17.242 1.00 85.88 88 TRP A C 1
ATOM 710 O O . TRP A 1 88 ? 5.242 -2.709 -17.284 1.00 85.88 88 TRP A O 1
ATOM 720 N N . GLY A 1 89 ? 5.824 -4.881 -17.098 1.00 86.25 89 GLY A N 1
ATOM 721 C CA . GLY A 1 89 ? 7.260 -4.648 -17.038 1.00 86.25 89 GLY A CA 1
ATOM 722 C C . GLY A 1 89 ? 7.634 -3.644 -15.948 1.00 86.25 89 GLY A C 1
ATOM 723 O O . GLY A 1 89 ? 7.208 -3.751 -14.803 1.00 86.25 89 GLY A O 1
ATOM 724 N N . ARG A 1 90 ? 8.436 -2.640 -16.307 1.00 85.19 90 ARG A N 1
ATOM 725 C CA . ARG A 1 90 ? 9.033 -1.690 -15.353 1.00 85.19 90 ARG A CA 1
ATOM 726 C C . ARG A 1 90 ? 8.036 -0.746 -14.673 1.00 85.19 90 ARG A C 1
ATOM 728 O O . ARG A 1 90 ? 8.406 -0.153 -13.662 1.00 85.19 90 ARG A O 1
ATOM 735 N N . LYS A 1 91 ? 6.800 -0.622 -15.179 1.00 87.94 91 LYS A N 1
ATOM 736 C CA . LYS A 1 91 ? 5.767 0.249 -14.586 1.00 87.94 91 LYS A CA 1
ATOM 737 C C . LYS A 1 91 ? 5.436 -0.129 -13.140 1.00 87.94 91 LYS A C 1
ATOM 739 O O . LYS A 1 91 ? 5.131 0.757 -12.351 1.00 87.94 91 LYS A O 1
ATOM 744 N N . ILE A 1 92 ? 5.586 -1.410 -12.777 1.00 92.69 92 ILE A N 1
ATOM 745 C CA . ILE A 1 92 ? 5.357 -1.881 -11.405 1.00 92.69 92 ILE A CA 1
ATOM 746 C C . ILE A 1 92 ? 6.230 -1.153 -10.383 1.00 92.69 92 ILE A C 1
ATOM 748 O O . ILE A 1 92 ? 5.785 -0.937 -9.272 1.00 92.69 92 ILE A O 1
ATOM 752 N N . LYS A 1 93 ? 7.443 -0.719 -10.749 1.00 91.00 93 LYS A N 1
ATOM 753 C CA . LYS A 1 93 ? 8.359 -0.073 -9.801 1.00 91.00 93 LYS A CA 1
ATOM 754 C C . LYS A 1 93 ? 7.758 1.208 -9.215 1.00 91.00 93 LYS A C 1
ATOM 756 O O . LYS A 1 93 ? 7.611 1.302 -8.003 1.00 91.00 93 LYS A O 1
ATOM 761 N N . GLY A 1 94 ? 7.430 2.168 -10.083 1.00 91.19 94 GLY A N 1
ATOM 762 C CA . GLY A 1 94 ? 6.863 3.450 -9.658 1.00 91.19 94 GLY A CA 1
ATOM 763 C C . GLY A 1 94 ? 5.493 3.264 -9.016 1.00 91.19 94 GLY A C 1
ATOM 764 O O . GLY A 1 94 ? 5.224 3.819 -7.958 1.00 91.19 94 GLY A O 1
ATOM 765 N N . TRP A 1 95 ? 4.673 2.379 -9.590 1.00 95.06 95 TRP A N 1
ATOM 766 C CA . TRP A 1 95 ? 3.368 2.051 -9.026 1.00 95.06 95 TRP A CA 1
ATOM 767 C C . TRP A 1 95 ? 3.477 1.496 -7.595 1.00 95.06 95 TRP A C 1
ATOM 769 O O . TRP A 1 95 ? 2.776 1.962 -6.707 1.00 95.06 95 TRP A O 1
ATOM 779 N N . THR A 1 96 ? 4.392 0.554 -7.331 1.00 96.12 96 THR A N 1
ATOM 780 C CA . THR A 1 96 ? 4.595 -0.012 -5.986 1.00 96.12 96 THR A CA 1
ATOM 781 C C . THR A 1 96 ? 5.135 1.020 -4.999 1.00 96.12 96 THR A C 1
ATOM 783 O O . THR A 1 96 ? 4.737 0.994 -3.838 1.00 96.12 96 THR A O 1
ATOM 786 N N . ASP A 1 97 ? 6.019 1.924 -5.436 1.00 94.25 97 ASP A N 1
ATOM 787 C CA . ASP A 1 97 ? 6.538 3.007 -4.590 1.00 94.25 97 ASP A CA 1
ATOM 788 C C . ASP A 1 97 ? 5.408 3.909 -4.073 1.00 94.25 97 ASP A C 1
ATOM 790 O O . ASP A 1 97 ? 5.373 4.233 -2.885 1.00 94.25 97 ASP A O 1
ATOM 794 N N . SER A 1 98 ? 4.476 4.285 -4.948 1.00 95.88 98 SER A N 1
ATOM 795 C CA . SER A 1 98 ? 3.322 5.107 -4.579 1.00 95.88 98 SER A CA 1
ATOM 796 C C . SER A 1 98 ? 2.271 4.311 -3.796 1.00 95.88 98 SER A C 1
ATOM 798 O O . SER A 1 98 ? 1.738 4.808 -2.804 1.00 95.88 98 SER A O 1
ATOM 800 N N . ALA A 1 99 ? 2.023 3.049 -4.161 1.00 97.38 99 ALA A N 1
ATOM 801 C CA . ALA A 1 99 ? 1.044 2.202 -3.479 1.00 97.38 99 ALA A CA 1
ATOM 802 C C . ALA A 1 99 ? 1.444 1.913 -2.024 1.00 97.38 99 ALA A C 1
ATOM 804 O O . ALA A 1 99 ? 0.594 1.977 -1.138 1.00 97.38 99 ALA A O 1
ATOM 805 N N . LEU A 1 100 ? 2.732 1.659 -1.754 1.00 97.19 100 LEU A N 1
ATOM 806 C CA . LEU A 1 100 ? 3.232 1.489 -0.385 1.00 97.19 100 LEU A CA 1
ATOM 807 C C . LEU A 1 100 ? 2.925 2.725 0.464 1.00 97.19 100 LEU A C 1
ATOM 809 O O . LEU A 1 100 ? 2.225 2.603 1.460 1.00 97.19 100 LEU A O 1
ATOM 813 N N . LYS A 1 101 ? 3.314 3.923 0.011 1.00 95.94 101 LYS A N 1
ATOM 814 C CA . LYS A 1 101 ? 3.032 5.176 0.734 1.00 95.94 101 LYS A CA 1
ATOM 815 C C . LYS A 1 101 ? 1.538 5.398 0.971 1.00 95.94 101 LYS A C 1
ATOM 817 O O . LYS A 1 101 ? 1.144 5.872 2.033 1.00 95.94 101 LYS A O 1
ATOM 822 N N . CYS A 1 102 ? 0.704 5.053 -0.013 1.00 97.75 102 CYS A N 1
ATOM 823 C CA . CYS A 1 102 ? -0.746 5.142 0.116 1.00 97.75 102 CYS A CA 1
ATOM 824 C C . CYS A 1 102 ? -1.260 4.272 1.268 1.00 97.75 102 CYS A C 1
ATOM 826 O O . CYS A 1 102 ? -2.008 4.758 2.120 1.00 97.75 102 CYS A O 1
ATOM 828 N N . TYR A 1 103 ? -0.860 3.002 1.303 1.00 98.31 103 TYR A N 1
ATOM 829 C CA . TYR A 1 103 ? -1.395 2.029 2.253 1.00 98.31 103 TYR A CA 1
ATOM 830 C C . TYR A 1 103 ? -0.639 1.967 3.585 1.00 98.31 103 TYR A C 1
ATOM 832 O O . TYR A 1 103 ? -1.201 1.510 4.576 1.00 98.31 103 TYR A O 1
ATOM 840 N N . ASP A 1 104 ? 0.563 2.530 3.677 1.00 96.88 104 ASP A N 1
ATOM 841 C CA . ASP A 1 104 ? 1.255 2.729 4.953 1.00 96.88 104 ASP A CA 1
ATOM 842 C C . ASP A 1 104 ? 0.440 3.622 5.893 1.00 96.88 104 ASP A C 1
ATOM 844 O O . ASP A 1 104 ? 0.335 3.338 7.085 1.00 96.88 104 ASP A O 1
ATOM 848 N N . ASN A 1 105 ? -0.238 4.640 5.354 1.00 97.31 105 ASN A N 1
ATOM 849 C CA . ASN A 1 105 ? -1.174 5.469 6.116 1.00 97.31 105 ASN A CA 1
ATOM 850 C C . ASN A 1 105 ? -2.373 4.672 6.656 1.00 97.31 105 ASN A C 1
ATOM 852 O O . ASN A 1 105 ? -2.859 4.982 7.742 1.00 97.31 105 ASN A O 1
ATOM 856 N N . PHE A 1 106 ? -2.841 3.642 5.937 1.00 98.12 106 PHE A N 1
ATOM 857 C CA . PHE A 1 106 ? -3.937 2.783 6.405 1.00 98.12 106 PHE A CA 1
ATOM 858 C C . PHE A 1 106 ? -3.483 1.993 7.629 1.00 98.12 106 PHE A C 1
ATOM 860 O O . PHE A 1 106 ? -4.165 1.989 8.654 1.00 98.12 106 PHE A O 1
ATOM 867 N N . LEU A 1 107 ? -2.309 1.360 7.533 1.00 98.00 107 LEU A N 1
ATOM 868 C CA . LEU A 1 107 ? -1.735 0.587 8.631 1.00 98.00 107 LEU A CA 1
ATOM 869 C C . LEU A 1 107 ? -1.428 1.478 9.835 1.00 98.00 107 LEU A C 1
ATOM 871 O O . LEU A 1 107 ? -1.730 1.113 10.969 1.00 98.00 107 LEU A O 1
ATOM 875 N N . LEU A 1 108 ? -0.875 2.667 9.593 1.00 96.56 108 LEU A N 1
ATOM 876 C CA . LEU A 1 108 ? -0.547 3.617 10.647 1.00 96.56 108 LEU A CA 1
ATOM 877 C C . LEU A 1 108 ? -1.804 4.085 11.387 1.00 96.56 108 LEU A C 1
ATOM 879 O O . LEU A 1 108 ? -1.841 4.039 12.617 1.00 96.56 108 LEU A O 1
ATOM 883 N N . LYS A 1 109 ? -2.856 4.462 10.648 1.00 96.19 109 LYS A N 1
ATOM 884 C CA . LYS A 1 109 ? -4.146 4.844 11.224 1.00 96.19 109 LYS A CA 1
ATOM 885 C C . LYS A 1 109 ? -4.763 3.692 12.011 1.00 96.19 109 LYS A C 1
ATOM 887 O O . LYS A 1 109 ? -5.188 3.899 13.146 1.00 96.19 109 LYS A O 1
ATOM 892 N N . TYR A 1 110 ? -4.786 2.486 11.445 1.00 97.19 110 TYR A N 1
ATOM 893 C CA . TYR A 1 110 ? -5.328 1.302 12.113 1.00 97.19 110 TYR A CA 1
ATOM 894 C C . TYR A 1 110 ? -4.625 1.037 13.453 1.00 97.19 110 TYR A C 1
ATOM 896 O O . TYR A 1 110 ? -5.271 0.925 14.494 1.00 97.19 110 TYR A O 1
ATOM 904 N N . VAL A 1 111 ? -3.292 1.006 13.459 1.00 96.56 111 VAL A N 1
ATOM 905 C CA . VAL A 1 111 ? -2.527 0.701 14.673 1.00 96.56 111 VAL A CA 1
ATOM 906 C C . VAL A 1 111 ? -2.627 1.831 15.701 1.00 96.56 111 VAL A C 1
ATOM 908 O O . VAL A 1 111 ? -2.932 1.589 16.868 1.00 96.56 111 VAL A O 1
ATOM 911 N N . GLN A 1 112 ? -2.381 3.077 15.297 1.00 95.00 112 GLN A N 1
ATOM 912 C CA . GLN A 1 112 ? -2.238 4.175 16.255 1.00 95.00 112 GLN A CA 1
ATOM 913 C C . GLN A 1 112 ? -3.567 4.786 16.685 1.00 95.00 112 GLN A C 1
ATOM 915 O O . GLN A 1 112 ? -3.702 5.182 17.840 1.00 95.00 112 GLN A O 1
ATOM 920 N N . ILE A 1 113 ? -4.531 4.889 15.770 1.00 95.38 113 ILE A N 1
ATOM 921 C CA . ILE A 1 113 ? -5.808 5.557 16.031 1.00 95.38 113 ILE A CA 1
ATOM 922 C C . ILE A 1 113 ? -6.873 4.530 16.395 1.00 95.38 113 ILE A C 1
ATOM 924 O O . ILE A 1 113 ? -7.489 4.650 17.449 1.00 95.38 113 ILE A O 1
ATOM 928 N N . ASP A 1 114 ? -7.054 3.486 15.580 1.00 94.44 114 ASP A N 1
ATOM 929 C CA . ASP A 1 114 ? -8.149 2.535 15.818 1.00 94.44 114 ASP A CA 1
ATOM 930 C C . ASP A 1 114 ? -7.871 1.591 16.984 1.00 94.44 114 ASP A C 1
ATOM 932 O O . ASP A 1 114 ? -8.803 1.220 17.701 1.00 94.44 114 ASP A O 1
ATOM 936 N N . LYS A 1 115 ? -6.614 1.191 17.183 1.00 94.31 115 LYS A N 1
ATOM 937 C CA . LYS A 1 115 ? -6.213 0.335 18.309 1.00 94.31 115 LYS A CA 1
ATOM 938 C C . LYS A 1 115 ? -5.599 1.119 19.474 1.00 94.31 115 LYS A C 1
ATOM 940 O O . LYS A 1 115 ? -5.454 0.561 20.557 1.00 94.31 115 LYS A O 1
ATOM 945 N N . GLY A 1 116 ? -5.253 2.395 19.281 1.00 94.56 116 GLY A N 1
ATOM 946 C CA . GLY A 1 116 ? -4.619 3.219 20.319 1.00 94.56 116 GLY A CA 1
ATOM 947 C C . GLY A 1 116 ? -3.205 2.757 20.691 1.00 94.56 116 GLY A C 1
ATOM 948 O O . GLY A 1 116 ? -2.728 3.023 21.796 1.00 94.56 116 GLY A O 1
ATOM 949 N N . GLU A 1 117 ? -2.535 2.019 19.805 1.00 95.38 117 GLU A N 1
ATOM 950 C CA . GLU A 1 117 ? -1.271 1.366 20.116 1.00 95.38 117 GLU A CA 1
ATOM 951 C C . GLU A 1 117 ? -0.061 2.237 19.778 1.00 95.38 117 GLU A C 1
ATOM 953 O O . GLU A 1 117 ? -0.047 3.031 18.834 1.00 95.38 117 GLU A O 1
ATOM 958 N N . LYS A 1 118 ? 1.016 2.042 20.542 1.00 92.88 118 LYS A N 1
ATOM 959 C CA . LYS A 1 118 ? 2.313 2.660 20.264 1.00 92.88 118 LYS A CA 1
ATOM 960 C C . LYS A 1 118 ? 3.214 1.663 19.554 1.00 92.88 118 LYS A C 1
ATOM 962 O O . LYS A 1 118 ? 3.442 0.566 20.056 1.00 92.88 118 LYS A O 1
ATOM 967 N N . ILE A 1 119 ? 3.758 2.087 18.420 1.00 93.56 119 ILE A N 1
ATOM 968 C CA . ILE A 1 119 ? 4.708 1.299 17.638 1.00 93.56 119 ILE A CA 1
ATOM 969 C C . ILE A 1 119 ? 6.115 1.554 18.174 1.00 93.56 119 ILE A C 1
ATOM 971 O O . ILE A 1 119 ? 6.565 2.703 18.264 1.00 93.56 119 ILE A O 1
ATOM 975 N N . SER A 1 120 ? 6.808 0.475 18.527 1.00 87.81 120 SER A N 1
ATOM 976 C CA . SER A 1 120 ? 8.207 0.527 18.948 1.00 87.81 120 SER A CA 1
ATOM 977 C C . SER A 1 120 ? 9.102 0.910 17.772 1.00 87.81 120 SER A C 1
ATOM 979 O O . SER A 1 120 ? 9.010 0.331 16.694 1.00 87.81 120 SER A O 1
ATOM 981 N N . LYS A 1 121 ? 9.988 1.885 17.985 1.00 87.06 121 LYS A N 1
ATOM 982 C CA . LYS A 1 121 ? 10.911 2.379 16.957 1.00 87.06 121 LYS A CA 1
ATOM 983 C C . LYS A 1 121 ? 12.209 1.588 17.008 1.00 87.06 121 LYS A C 1
ATOM 985 O O . LYS A 1 121 ? 12.759 1.400 18.092 1.00 87.06 121 LYS A O 1
ATOM 990 N N . THR A 1 122 ? 12.737 1.194 15.850 1.00 81.44 122 THR A N 1
ATOM 991 C CA . THR A 1 122 ? 14.060 0.547 15.795 1.00 81.44 122 THR A CA 1
ATOM 992 C C . THR A 1 122 ? 15.208 1.573 15.847 1.00 81.44 122 THR A C 1
ATOM 994 O O . THR A 1 122 ? 16.306 1.247 16.288 1.00 81.44 122 THR A O 1
ATOM 997 N N . TYR A 1 123 ? 14.979 2.820 15.414 1.00 80.94 123 TYR A N 1
ATOM 998 C CA . TYR A 1 123 ? 15.988 3.891 15.351 1.00 80.94 123 TYR A CA 1
ATOM 999 C C . TYR A 1 123 ? 15.386 5.263 15.711 1.00 80.94 123 TYR A C 1
ATOM 1001 O O . TYR A 1 123 ? 14.236 5.365 16.139 1.00 80.94 123 TYR A O 1
ATOM 1009 N N . ALA A 1 124 ? 16.160 6.342 15.535 1.00 79.56 124 ALA A N 1
ATOM 1010 C CA . ALA A 1 124 ? 15.631 7.700 15.578 1.00 79.56 124 ALA A CA 1
ATOM 1011 C C . ALA A 1 124 ? 14.585 7.888 14.462 1.00 79.56 124 ALA A C 1
ATOM 1013 O O . ALA A 1 124 ? 14.914 7.856 13.277 1.00 79.56 124 ALA A O 1
ATOM 1014 N N . GLY A 1 125 ? 13.325 8.067 14.860 1.00 80.19 125 GLY A N 1
ATOM 1015 C CA . GLY A 1 125 ? 12.182 8.146 13.948 1.00 80.19 125 GLY A CA 1
ATOM 1016 C C . GLY A 1 125 ? 11.461 6.807 13.770 1.00 80.19 125 GLY A C 1
ATOM 1017 O O . GLY A 1 125 ? 12.031 5.742 13.987 1.00 80.19 125 GLY A O 1
ATOM 1018 N N . LEU A 1 126 ? 10.175 6.877 13.427 1.00 83.12 126 LEU A N 1
ATOM 1019 C CA . LEU A 1 126 ? 9.381 5.699 13.085 1.00 83.12 126 LEU A CA 1
ATOM 1020 C C . LEU A 1 126 ? 9.568 5.403 11.595 1.00 83.12 126 LEU A C 1
ATOM 1022 O O . LEU A 1 126 ? 9.381 6.306 10.782 1.00 83.12 126 LEU A O 1
ATOM 1026 N N . LYS A 1 127 ? 9.938 4.169 11.247 1.00 88.56 127 LYS A N 1
ATOM 1027 C CA . LYS A 1 127 ? 10.011 3.711 9.852 1.00 88.56 127 LYS A CA 1
ATOM 1028 C C . LYS A 1 127 ? 8.766 2.910 9.489 1.00 88.56 127 LYS A C 1
ATOM 1030 O O . LYS A 1 127 ? 8.155 2.287 10.352 1.00 88.56 127 LYS A O 1
ATOM 1035 N N . GLU A 1 128 ? 8.451 2.828 8.204 1.00 89.00 128 GLU A N 1
ATOM 1036 C CA . GLU A 1 128 ? 7.335 2.024 7.685 1.00 89.00 128 GLU A CA 1
ATOM 1037 C C . GLU A 1 128 ? 7.492 0.552 8.101 1.00 89.00 128 GLU A C 1
ATOM 1039 O O . GLU A 1 128 ? 6.569 -0.085 8.604 1.00 89.00 128 GLU A O 1
ATOM 1044 N N . THR A 1 129 ? 8.727 0.043 8.033 1.00 92.38 129 THR A N 1
ATOM 1045 C CA . THR A 1 129 ? 9.059 -1.326 8.465 1.00 92.38 129 THR A CA 1
ATOM 1046 C C . THR A 1 129 ? 8.840 -1.592 9.957 1.00 92.38 129 THR A C 1
ATOM 1048 O O . THR A 1 129 ? 8.660 -2.751 10.330 1.00 92.38 129 THR A O 1
ATOM 1051 N N . ASP A 1 130 ? 8.830 -0.562 10.812 1.00 95.00 130 ASP A N 1
ATOM 1052 C CA . ASP A 1 130 ? 8.492 -0.726 12.230 1.00 95.00 130 ASP A CA 1
ATOM 1053 C C . ASP A 1 130 ? 6.995 -1.032 12.395 1.00 95.00 130 ASP A C 1
ATOM 1055 O O . ASP A 1 130 ? 6.630 -1.890 13.198 1.00 95.00 130 ASP A O 1
ATOM 1059 N N . VAL A 1 131 ? 6.133 -0.406 11.580 1.00 96.19 131 VAL A N 1
ATOM 1060 C CA . VAL A 1 131 ? 4.683 -0.673 11.558 1.00 96.19 131 VAL A CA 1
ATOM 1061 C C . VAL A 1 131 ? 4.419 -2.127 11.171 1.00 96.19 131 VAL A C 1
ATOM 1063 O O . VAL A 1 131 ? 3.655 -2.822 11.838 1.00 96.19 131 VAL A O 1
ATOM 1066 N N . TYR A 1 132 ? 5.096 -2.624 10.133 1.00 97.31 132 TYR A N 1
ATOM 1067 C CA . TYR A 1 132 ? 4.882 -3.995 9.665 1.00 97.31 132 TYR A CA 1
ATOM 1068 C C . TYR A 1 132 ? 5.334 -5.027 10.699 1.00 97.31 132 TYR A C 1
ATOM 1070 O O . TYR A 1 132 ? 4.627 -5.996 10.960 1.00 97.31 132 TYR A O 1
ATOM 1078 N N . LYS A 1 133 ? 6.497 -4.810 11.329 1.00 96.69 133 LYS A N 1
ATOM 1079 C CA . LYS A 1 133 ? 6.999 -5.680 12.405 1.00 96.69 133 LYS A CA 1
ATOM 1080 C C . LYS A 1 133 ? 6.084 -5.673 13.623 1.00 96.69 133 LYS A C 1
ATOM 1082 O O . LYS A 1 133 ? 5.927 -6.705 14.269 1.00 96.69 133 LYS A O 1
ATOM 1087 N N . HIS A 1 134 ? 5.493 -4.523 13.935 1.00 96.81 134 HIS A N 1
ATOM 1088 C CA . HIS A 1 134 ? 4.509 -4.411 15.003 1.00 96.81 134 HIS A CA 1
ATOM 1089 C C . HIS A 1 134 ? 3.261 -5.235 14.701 1.00 96.81 134 HIS A C 1
ATOM 1091 O O . HIS A 1 134 ? 2.807 -5.961 15.570 1.00 96.81 134 HIS A O 1
ATOM 1097 N N . LEU A 1 135 ? 2.749 -5.198 13.470 1.00 97.44 135 LEU A N 1
ATOM 1098 C CA . LEU A 1 135 ? 1.638 -6.063 13.059 1.00 97.44 135 LEU A CA 1
ATOM 1099 C C . LEU A 1 135 ? 2.013 -7.552 13.134 1.00 97.44 135 LEU A C 1
ATOM 1101 O O . LEU A 1 135 ? 1.251 -8.349 13.674 1.00 97.44 135 LEU A O 1
ATOM 1105 N N . VAL A 1 136 ? 3.224 -7.919 12.699 1.00 97.50 136 VAL A N 1
ATOM 1106 C CA . VAL A 1 136 ? 3.754 -9.290 12.834 1.00 97.50 136 VAL A CA 1
ATOM 1107 C C . VAL A 1 136 ? 3.774 -9.765 14.286 1.00 97.50 136 VAL A C 1
ATOM 1109 O O . VAL A 1 136 ? 3.421 -10.910 14.551 1.00 97.50 136 VAL A O 1
ATOM 1112 N N . SER A 1 137 ? 4.138 -8.907 15.242 1.00 96.44 137 SER A N 1
ATOM 1113 C CA . SER A 1 137 ? 4.208 -9.303 16.653 1.00 96.44 137 SER A CA 1
ATOM 1114 C C . SER A 1 137 ? 2.843 -9.509 17.318 1.00 96.44 137 SER A C 1
ATOM 1116 O O . SER A 1 137 ? 2.792 -10.087 18.404 1.00 96.44 137 SER A O 1
ATOM 1118 N N . LYS A 1 138 ? 1.740 -9.078 16.688 1.00 95.38 138 LYS A N 1
ATOM 1119 C CA . LYS A 1 138 ? 0.376 -9.305 17.193 1.00 95.38 138 LYS A CA 1
ATOM 1120 C C . LYS A 1 138 ? -0.134 -10.724 16.966 1.00 95.38 138 LYS A C 1
ATOM 1122 O O . LYS A 1 138 ? -1.002 -11.165 17.715 1.00 95.38 138 LYS A O 1
ATOM 1127 N N . GLY A 1 139 ? 0.421 -11.446 15.993 1.00 93.44 139 GLY A N 1
ATOM 1128 C CA . GLY A 1 139 ? -0.112 -12.741 15.576 1.00 93.44 139 GLY A CA 1
ATOM 1129 C C . GLY A 1 139 ? -1.416 -12.611 14.780 1.00 93.44 139 GLY A C 1
ATOM 1130 O O . GLY A 1 139 ? -1.850 -11.511 14.447 1.00 93.44 139 GLY A O 1
ATOM 1131 N N . GLY A 1 140 ? -2.030 -13.750 14.453 1.00 95.81 140 GLY A N 1
ATOM 1132 C CA . GLY A 1 140 ? -3.325 -13.795 13.768 1.00 95.81 140 GLY A CA 1
ATOM 1133 C C . GLY A 1 140 ? -3.330 -13.107 12.397 1.00 95.81 140 GLY A C 1
ATOM 1134 O O . GLY A 1 140 ? -2.343 -13.149 11.663 1.00 95.81 140 GLY A O 1
ATOM 1135 N N . VAL A 1 141 ? -4.453 -12.467 12.065 1.00 97.12 141 VAL A N 1
ATOM 1136 C CA . VAL A 1 141 ? -4.663 -11.778 10.780 1.00 97.12 141 VAL A CA 1
ATOM 1137 C C . VAL A 1 141 ? -3.732 -10.570 10.637 1.00 97.12 141 VAL A C 1
ATOM 1139 O O . VAL A 1 141 ? -3.193 -10.323 9.557 1.00 97.12 141 VAL A O 1
ATOM 1142 N N . GLU A 1 142 ? -3.462 -9.842 11.726 1.00 97.50 142 GLU A N 1
ATOM 1143 C CA . GLU A 1 142 ? -2.497 -8.743 11.711 1.00 97.50 142 GLU A CA 1
ATOM 1144 C C . GLU A 1 142 ? -1.096 -9.207 11.297 1.00 97.50 142 GLU A C 1
ATOM 1146 O O . GLU A 1 142 ? -0.421 -8.511 10.533 1.00 97.50 142 GLU A O 1
ATOM 1151 N N . GLN A 1 143 ? -0.670 -10.398 11.727 1.00 97.94 143 GLN A N 1
ATOM 1152 C CA . GLN A 1 143 ? 0.620 -10.939 11.311 1.00 97.94 143 GLN A CA 1
ATOM 1153 C C . GLN A 1 143 ? 0.686 -11.179 9.803 1.00 97.94 143 GLN A C 1
ATOM 1155 O O . GLN A 1 143 ? 1.708 -10.873 9.184 1.00 97.94 143 GLN A O 1
ATOM 1160 N N . GLU A 1 144 ? -0.381 -11.700 9.204 1.00 98.00 144 GLU A N 1
ATOM 1161 C CA . GLU A 1 144 ? -0.443 -11.941 7.761 1.00 98.00 144 GLU A CA 1
ATOM 1162 C C . GLU A 1 144 ? -0.344 -10.629 6.973 1.00 98.00 144 GLU A C 1
ATOM 1164 O O . GLU A 1 144 ? 0.444 -10.530 6.028 1.00 98.00 144 GLU A O 1
ATOM 1169 N N . ILE A 1 145 ? -1.059 -9.590 7.418 1.00 98.44 145 ILE A N 1
ATOM 1170 C CA . ILE A 1 145 ? -0.976 -8.238 6.848 1.00 98.44 145 ILE A CA 1
ATOM 1171 C C . ILE A 1 145 ? 0.457 -7.706 6.955 1.00 98.44 145 ILE A C 1
ATOM 1173 O O . ILE A 1 145 ? 1.050 -7.300 5.953 1.00 98.44 145 ILE A O 1
ATOM 1177 N N . GLY A 1 146 ? 1.047 -7.740 8.153 1.00 98.00 146 GLY A N 1
ATOM 1178 C CA . GLY A 1 146 ? 2.411 -7.262 8.377 1.00 98.00 146 GLY A CA 1
ATOM 1179 C C . GLY A 1 146 ? 3.439 -7.998 7.513 1.00 98.00 146 GLY A C 1
ATOM 1180 O O . GLY A 1 146 ? 4.302 -7.370 6.894 1.00 98.00 146 GLY A O 1
ATOM 1181 N N . GLN A 1 147 ? 3.323 -9.324 7.401 1.00 98.38 147 GLN A N 1
ATOM 1182 C CA . GLN A 1 147 ? 4.232 -10.139 6.597 1.00 98.38 147 GLN A CA 1
ATOM 1183 C C . GLN A 1 147 ? 4.101 -9.844 5.099 1.00 98.38 147 GLN A C 1
ATOM 1185 O O . GLN A 1 147 ? 5.113 -9.754 4.400 1.00 98.38 147 GLN A O 1
ATOM 1190 N N . ASN A 1 148 ? 2.884 -9.643 4.598 1.00 98.56 148 ASN A N 1
ATOM 1191 C CA . ASN A 1 148 ? 2.652 -9.264 3.207 1.00 98.56 148 ASN A CA 1
ATOM 1192 C C . ASN A 1 148 ? 3.297 -7.914 2.868 1.00 98.56 148 ASN A C 1
ATOM 1194 O O . ASN A 1 148 ? 3.991 -7.810 1.855 1.00 98.56 148 ASN A O 1
ATOM 1198 N N . PHE A 1 149 ? 3.157 -6.902 3.729 1.00 98.31 149 PHE A N 1
ATOM 1199 C CA . PHE A 1 149 ? 3.816 -5.607 3.527 1.00 98.31 149 PHE A CA 1
ATOM 1200 C C . PHE A 1 149 ? 5.346 -5.702 3.600 1.00 98.31 149 PHE A C 1
ATOM 1202 O O . PHE A 1 149 ? 6.036 -5.084 2.786 1.00 98.31 149 PHE A O 1
ATOM 1209 N N . ILE A 1 150 ? 5.897 -6.545 4.482 1.00 97.62 150 ILE A N 1
ATOM 1210 C CA . ILE A 1 150 ? 7.337 -6.861 4.484 1.00 97.62 150 ILE A CA 1
ATOM 1211 C C . ILE A 1 150 ? 7.760 -7.472 3.144 1.00 97.62 150 ILE A C 1
ATOM 1213 O O . ILE A 1 150 ? 8.764 -7.042 2.570 1.00 97.62 150 ILE A O 1
ATOM 1217 N N . ASN A 1 151 ? 6.999 -8.435 2.620 1.00 97.81 151 ASN A N 1
ATOM 1218 C CA . ASN A 1 151 ? 7.305 -9.092 1.349 1.00 97.81 151 ASN A CA 1
ATOM 1219 C C . ASN A 1 151 ? 7.283 -8.093 0.181 1.00 97.81 151 ASN A C 1
ATOM 1221 O O . ASN A 1 151 ? 8.210 -8.078 -0.635 1.00 97.81 151 ASN A O 1
ATOM 1225 N N . ILE A 1 152 ? 6.272 -7.215 0.125 1.00 97.69 152 ILE A N 1
ATOM 1226 C CA . ILE A 1 152 ? 6.184 -6.142 -0.877 1.00 97.69 152 ILE A CA 1
ATOM 1227 C C . ILE A 1 152 ? 7.398 -5.218 -0.761 1.00 97.69 152 ILE A C 1
ATOM 1229 O O . ILE A 1 152 ? 8.063 -4.959 -1.764 1.00 97.69 152 ILE A O 1
ATOM 1233 N N . TYR A 1 153 ? 7.729 -4.756 0.448 1.00 94.56 153 TYR A N 1
ATOM 1234 C CA . TYR A 1 153 ? 8.847 -3.844 0.689 1.00 94.56 153 TYR A CA 1
ATOM 1235 C C . TYR A 1 153 ? 10.194 -4.447 0.263 1.00 94.56 153 TYR A C 1
ATOM 1237 O O . TYR A 1 153 ? 10.990 -3.807 -0.434 1.00 94.56 153 TYR A O 1
ATOM 1245 N N . GLN A 1 154 ? 10.445 -5.707 0.628 1.00 92.94 154 GLN A N 1
ATOM 1246 C CA . GLN A 1 154 ? 11.651 -6.436 0.231 1.00 92.94 154 GLN A CA 1
ATOM 1247 C C . GLN A 1 154 ? 11.726 -6.607 -1.287 1.00 92.94 154 GLN A C 1
ATOM 1249 O O . GLN A 1 154 ? 12.772 -6.356 -1.892 1.00 92.94 154 GLN A O 1
ATOM 1254 N N . LEU A 1 155 ? 10.617 -6.984 -1.925 1.00 92.44 155 LEU A N 1
ATOM 1255 C CA . LEU A 1 155 ? 10.587 -7.173 -3.368 1.00 92.44 155 LEU A CA 1
ATOM 1256 C C . LEU A 1 155 ? 10.771 -5.850 -4.117 1.00 92.44 155 LEU A C 1
ATOM 1258 O O . LEU A 1 155 ? 11.536 -5.787 -5.081 1.00 92.44 155 LEU A O 1
ATOM 1262 N N . ARG A 1 156 ? 10.170 -4.771 -3.613 1.00 89.81 156 ARG A N 1
ATOM 1263 C CA . ARG A 1 156 ? 10.364 -3.399 -4.090 1.00 89.81 156 ARG A CA 1
ATOM 1264 C C . ARG A 1 156 ? 11.831 -2.977 -4.041 1.00 89.81 156 ARG A C 1
ATOM 1266 O O . ARG A 1 156 ? 12.330 -2.393 -5.002 1.00 89.81 156 ARG A O 1
ATOM 1273 N N . SER A 1 157 ? 12.557 -3.342 -2.984 1.00 85.31 157 SER A N 1
ATOM 1274 C CA . SER A 1 157 ? 13.998 -3.078 -2.870 1.00 85.31 157 SER A CA 1
ATOM 1275 C C . SER A 1 157 ? 14.804 -3.698 -4.027 1.00 85.31 157 SER A C 1
ATOM 1277 O O . SER A 1 157 ? 15.757 -3.106 -4.546 1.00 85.31 157 SER A O 1
ATOM 1279 N N . THR A 1 158 ? 14.365 -4.846 -4.561 1.00 84.06 158 THR A N 1
ATOM 1280 C CA . THR A 1 158 ? 15.028 -5.478 -5.716 1.00 84.06 158 THR A CA 1
ATOM 1281 C C . THR A 1 158 ? 14.968 -4.646 -7.002 1.00 84.06 158 THR A C 1
ATOM 1283 O O . THR A 1 158 ? 15.810 -4.854 -7.881 1.00 84.06 158 THR A O 1
ATOM 1286 N N . PHE A 1 159 ? 14.019 -3.704 -7.109 1.00 82.62 159 PHE A N 1
ATOM 1287 C CA . PHE A 1 159 ? 13.914 -2.736 -8.208 1.00 82.62 159 PHE A CA 1
ATOM 1288 C C . PHE A 1 159 ? 14.861 -1.537 -8.059 1.00 82.62 159 PHE A C 1
ATOM 1290 O O . PHE A 1 159 ? 15.067 -0.781 -9.017 1.00 82.62 159 PHE A O 1
ATOM 1297 N N . GLN A 1 160 ? 15.383 -1.316 -6.853 1.00 77.19 160 GLN A N 1
ATOM 1298 C CA . GLN A 1 160 ? 16.247 -0.188 -6.515 1.00 77.19 160 GLN A CA 1
ATOM 1299 C C . GLN A 1 160 ? 17.724 -0.573 -6.579 1.00 77.19 160 GLN A C 1
ATOM 1301 O O . GLN A 1 160 ? 18.551 0.226 -7.012 1.00 77.19 160 GLN A O 1
ATOM 1306 N N . HIS A 1 161 ? 18.050 -1.818 -6.232 1.00 77.12 161 HIS A N 1
ATOM 1307 C CA . HIS A 1 161 ? 19.403 -2.350 -6.351 1.00 77.12 161 HIS A CA 1
ATOM 1308 C C . HIS A 1 161 ? 19.736 -2.702 -7.807 1.00 77.12 161 HIS A C 1
ATOM 1310 O O . HIS A 1 161 ? 19.446 -3.796 -8.297 1.00 77.12 161 HIS A O 1
ATOM 1316 N N . ILE A 1 162 ? 20.360 -1.743 -8.496 1.00 75.56 162 ILE A N 1
ATOM 1317 C CA . ILE A 1 162 ? 20.780 -1.846 -9.902 1.00 75.56 162 ILE A CA 1
ATOM 1318 C C . ILE A 1 162 ? 22.127 -2.553 -10.094 1.00 75.56 162 ILE A C 1
ATOM 1320 O O . ILE A 1 162 ? 22.582 -2.666 -11.227 1.00 75.56 162 ILE A O 1
ATOM 1324 N N . GLN A 1 163 ? 22.770 -3.011 -9.020 1.00 79.56 163 GLN A N 1
ATOM 1325 C CA . GLN A 1 163 ? 24.055 -3.711 -9.048 1.00 79.56 163 GLN A CA 1
ATOM 1326 C C . GLN A 1 163 ? 23.913 -5.119 -8.456 1.00 79.56 163 GLN A C 1
ATOM 1328 O O . GLN A 1 163 ? 23.079 -5.343 -7.576 1.00 79.56 163 GLN A O 1
ATOM 1333 N N . MET A 1 164 ? 24.720 -6.059 -8.941 1.00 79.94 164 MET A N 1
ATOM 1334 C CA . MET A 1 164 ? 24.933 -7.380 -8.346 1.00 79.94 164 MET A CA 1
ATOM 1335 C C . MET A 1 164 ? 26.431 -7.664 -8.249 1.00 79.94 164 MET A C 1
ATOM 1337 O O . MET A 1 164 ? 27.198 -7.128 -9.043 1.00 79.94 164 MET A O 1
ATOM 1341 N N . GLU A 1 165 ? 26.828 -8.471 -7.273 1.00 80.62 165 GLU A N 1
ATOM 1342 C CA . GLU A 1 165 ? 28.221 -8.857 -7.044 1.00 80.62 165 GLU A CA 1
ATOM 1343 C C . GLU A 1 165 ? 28.510 -10.198 -7.732 1.00 80.62 165 GLU A C 1
ATOM 1345 O O . GLU A 1 165 ? 27.716 -11.138 -7.623 1.00 80.62 165 GLU A O 1
ATOM 1350 N N . GLU A 1 166 ? 29.605 -10.265 -8.484 1.00 78.31 166 GLU A N 1
ATOM 1351 C CA . GLU A 1 166 ? 30.128 -11.498 -9.068 1.00 78.31 166 GLU A CA 1
ATOM 1352 C C . GLU A 1 166 ? 31.000 -12.267 -8.063 1.00 78.31 166 GLU A C 1
ATOM 1354 O O . GLU A 1 166 ? 31.292 -11.799 -6.963 1.00 78.31 166 GLU A O 1
ATOM 1359 N N . LYS A 1 167 ? 31.395 -13.498 -8.421 1.00 72.75 167 LYS A N 1
ATOM 1360 C CA . LYS A 1 167 ? 32.143 -14.408 -7.529 1.00 72.75 167 LYS A CA 1
ATOM 1361 C C . LYS A 1 167 ? 33.524 -13.879 -7.112 1.00 72.75 167 LYS A C 1
ATOM 1363 O O . LYS A 1 167 ? 34.116 -14.426 -6.189 1.00 72.75 167 LYS A O 1
ATOM 1368 N N . ASP A 1 168 ? 34.028 -12.858 -7.790 1.00 83.00 168 ASP A N 1
ATOM 1369 C CA . ASP A 1 168 ? 35.308 -12.187 -7.562 1.00 83.00 168 ASP A CA 1
ATOM 1370 C C . ASP A 1 168 ? 35.168 -10.850 -6.803 1.00 83.00 168 ASP A C 1
ATOM 1372 O O . ASP A 1 168 ? 36.156 -10.140 -6.616 1.00 83.00 168 ASP A O 1
ATOM 1376 N N . GLY A 1 169 ? 33.957 -10.500 -6.351 1.00 82.19 169 GLY A N 1
ATOM 1377 C CA . GLY A 1 169 ? 33.676 -9.245 -5.651 1.00 82.19 169 GLY A CA 1
ATOM 1378 C C . GLY A 1 169 ? 33.449 -8.043 -6.578 1.00 82.19 169 GLY A C 1
ATOM 1379 O O . GLY A 1 169 ? 33.211 -6.933 -6.093 1.00 82.19 169 GLY A O 1
ATOM 1380 N N . ILE A 1 170 ? 33.487 -8.224 -7.905 1.00 84.75 170 ILE A N 1
ATOM 1381 C CA . ILE A 1 170 ? 33.208 -7.149 -8.864 1.00 84.75 170 ILE A CA 1
ATOM 1382 C C . ILE A 1 170 ? 31.699 -6.891 -8.932 1.00 84.75 170 ILE A C 1
ATOM 1384 O O . ILE A 1 170 ? 30.886 -7.806 -9.055 1.00 84.75 170 ILE A O 1
ATOM 1388 N N . ARG A 1 171 ? 31.296 -5.614 -8.874 1.00 84.50 171 ARG A N 1
ATOM 1389 C CA . ARG A 1 171 ? 29.889 -5.210 -9.010 1.00 84.50 171 ARG A CA 1
ATOM 1390 C C . ARG A 1 171 ? 29.544 -4.858 -10.449 1.00 84.50 171 ARG A C 1
ATOM 1392 O O . ARG A 1 171 ? 30.101 -3.915 -11.007 1.00 84.50 171 ARG A O 1
ATOM 1399 N N . ILE A 1 172 ? 28.545 -5.537 -11.008 1.00 82.31 172 ILE A N 1
ATOM 1400 C CA . ILE A 1 172 ? 28.040 -5.293 -12.364 1.00 82.31 172 ILE A CA 1
ATOM 1401 C C . ILE A 1 172 ? 26.587 -4.798 -12.360 1.00 82.31 172 ILE A C 1
ATOM 1403 O O . ILE A 1 172 ? 25.825 -5.102 -11.434 1.00 82.31 172 ILE A O 1
ATOM 1407 N N . PRO A 1 173 ? 26.148 -4.055 -13.394 1.00 82.62 173 PRO A N 1
ATOM 1408 C CA . PRO A 1 173 ? 24.752 -3.664 -13.533 1.00 82.62 173 PRO A CA 1
ATOM 1409 C C . PRO A 1 173 ? 23.816 -4.873 -13.666 1.00 82.62 173 PRO A C 1
ATOM 1411 O O . PRO A 1 173 ? 23.928 -5.690 -14.580 1.00 82.62 173 PRO A O 1
ATOM 1414 N N . LYS A 1 174 ? 22.817 -4.945 -12.791 1.00 82.62 174 LYS A N 1
ATOM 1415 C CA . LYS A 1 174 ? 21.774 -5.968 -12.798 1.00 82.62 174 LYS A CA 1
ATOM 1416 C C . LYS A 1 174 ? 20.708 -5.625 -13.837 1.00 82.62 174 LYS A C 1
ATOM 1418 O O . LYS A 1 174 ? 20.037 -4.595 -13.748 1.00 82.62 174 LYS A O 1
ATOM 1423 N N . ARG A 1 175 ? 20.474 -6.526 -14.794 1.00 80.44 175 ARG A N 1
ATOM 1424 C CA . ARG A 1 175 ? 19.332 -6.447 -15.721 1.00 80.44 175 ARG A CA 1
ATOM 1425 C C . ARG A 1 175 ? 18.223 -7.396 -15.275 1.00 80.44 175 ARG A C 1
ATOM 1427 O O . ARG A 1 175 ? 18.439 -8.591 -15.114 1.00 80.44 175 ARG A O 1
ATOM 1434 N N . ILE A 1 176 ? 17.017 -6.861 -15.092 1.00 82.62 176 ILE A N 1
ATOM 1435 C CA . ILE A 1 176 ? 15.809 -7.646 -14.808 1.00 82.62 176 ILE A CA 1
ATOM 1436 C C . ILE A 1 176 ? 14.977 -7.713 -16.092 1.00 82.62 176 ILE A C 1
ATOM 1438 O O . ILE A 1 176 ? 14.720 -6.686 -16.722 1.00 82.62 176 ILE A O 1
ATOM 1442 N N . SER A 1 177 ? 14.576 -8.922 -16.491 1.00 85.19 177 SER A N 1
ATOM 1443 C CA . SER A 1 177 ? 13.734 -9.138 -17.670 1.00 85.19 177 SER A CA 1
ATOM 1444 C C . SER A 1 177 ? 12.285 -8.708 -17.416 1.00 85.19 177 SER A C 1
ATOM 1446 O O . SER A 1 177 ? 11.799 -8.765 -16.286 1.00 85.19 177 SER A O 1
ATOM 1448 N N . ASN A 1 178 ? 11.555 -8.337 -18.473 1.00 85.75 178 ASN A N 1
ATOM 1449 C CA . ASN A 1 178 ? 10.133 -7.979 -18.362 1.00 85.75 178 ASN A CA 1
ATOM 1450 C C . ASN A 1 178 ? 9.281 -9.128 -17.798 1.00 85.75 178 ASN A C 1
ATOM 1452 O O . ASN A 1 178 ? 8.399 -8.885 -16.984 1.00 85.75 178 ASN A O 1
ATOM 1456 N N . SER A 1 179 ? 9.587 -10.380 -18.157 1.00 88.62 179 SER A N 1
ATOM 1457 C CA . SER A 1 179 ? 8.924 -11.559 -17.577 1.00 88.62 179 SER A CA 1
ATOM 1458 C C . SER A 1 179 ? 9.093 -11.613 -16.054 1.00 88.62 179 SER A C 1
ATOM 1460 O O . SER A 1 179 ? 8.128 -11.840 -15.328 1.00 88.62 179 SER A O 1
ATOM 1462 N N . LYS A 1 180 ? 10.300 -11.331 -15.548 1.00 89.00 180 LYS A N 1
ATOM 1463 C CA . LYS A 1 180 ? 10.567 -11.300 -14.107 1.00 89.00 180 LYS A CA 1
ATOM 1464 C C . LYS A 1 180 ? 9.856 -10.133 -13.415 1.00 89.00 180 LYS A C 1
ATOM 1466 O O . LYS A 1 180 ? 9.313 -10.331 -12.336 1.00 89.00 180 LYS A O 1
ATOM 1471 N N . PHE A 1 181 ? 9.784 -8.962 -14.053 1.00 90.00 181 PHE A N 1
ATOM 1472 C CA . PHE A 1 181 ? 8.957 -7.852 -13.568 1.00 90.00 181 PHE A CA 1
ATOM 1473 C C . PHE A 1 181 ? 7.472 -8.219 -13.474 1.00 90.00 181 PHE A C 1
ATOM 1475 O O . PHE A 1 181 ? 6.845 -7.897 -12.473 1.00 90.00 181 PHE A O 1
ATOM 1482 N N . ASN A 1 182 ? 6.921 -8.922 -14.467 1.00 90.38 182 ASN A N 1
ATOM 1483 C CA . ASN A 1 182 ? 5.520 -9.349 -14.437 1.00 90.38 182 ASN A CA 1
ATOM 1484 C C . ASN A 1 182 ? 5.260 -10.350 -13.300 1.00 90.38 182 ASN A C 1
ATOM 1486 O O . ASN A 1 182 ? 4.293 -10.187 -12.569 1.00 90.38 182 ASN A O 1
ATOM 1490 N N . LYS A 1 183 ? 6.172 -11.306 -13.064 1.00 93.19 183 LYS A N 1
ATOM 1491 C CA . LYS A 1 183 ? 6.084 -12.200 -11.893 1.00 93.19 183 LYS A CA 1
ATOM 1492 C C . LYS A 1 183 ? 6.095 -11.424 -10.574 1.00 93.19 183 LYS A C 1
ATOM 1494 O O . LYS A 1 183 ? 5.353 -11.748 -9.656 1.00 93.19 183 LYS A O 1
ATOM 1499 N N . TYR A 1 184 ? 6.944 -10.402 -10.472 1.00 94.06 184 TYR A N 1
ATOM 1500 C CA . TYR A 1 184 ? 7.006 -9.556 -9.283 1.00 94.06 184 TYR A CA 1
ATOM 1501 C C . TYR A 1 184 ? 5.747 -8.714 -9.097 1.00 94.06 184 TYR A C 1
ATOM 1503 O O . TYR A 1 184 ? 5.266 -8.609 -7.976 1.00 94.06 184 TYR A O 1
ATOM 1511 N N . ARG A 1 185 ? 5.179 -8.181 -10.182 1.00 94.44 185 ARG A N 1
ATOM 1512 C CA . ARG A 1 185 ? 3.861 -7.541 -10.16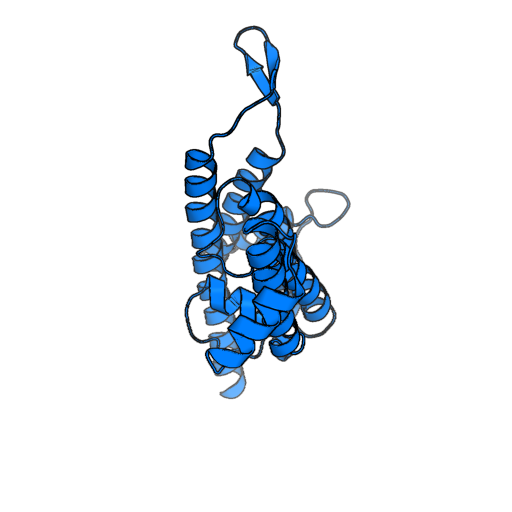3 1.00 94.44 185 ARG A CA 1
ATOM 1513 C C . ARG A 1 185 ? 2.809 -8.484 -9.597 1.00 94.44 185 ARG A C 1
ATOM 1515 O O . ARG A 1 185 ? 2.119 -8.079 -8.675 1.00 94.44 185 ARG A O 1
ATOM 1522 N N . ASP A 1 186 ? 2.700 -9.705 -10.113 1.00 95.31 186 ASP A N 1
ATOM 1523 C CA . ASP A 1 186 ? 1.643 -10.637 -9.694 1.00 95.31 186 ASP A CA 1
ATOM 1524 C C . ASP A 1 186 ? 1.706 -10.911 -8.186 1.00 95.31 186 ASP A C 1
ATOM 1526 O O . ASP A 1 186 ? 0.690 -10.850 -7.498 1.00 95.31 186 ASP A O 1
ATOM 1530 N N . LEU A 1 187 ? 2.916 -11.114 -7.656 1.00 97.00 187 LEU A N 1
ATOM 1531 C CA . LEU A 1 187 ? 3.140 -11.281 -6.219 1.00 97.00 187 LEU A CA 1
ATOM 1532 C C . LEU A 1 187 ? 2.760 -10.027 -5.421 1.00 97.00 187 LEU A C 1
ATOM 1534 O O . LEU A 1 187 ? 2.037 -10.130 -4.435 1.00 97.00 187 LEU A O 1
ATOM 1538 N N . ILE A 1 188 ? 3.218 -8.848 -5.854 1.00 97.31 188 ILE A N 1
ATOM 1539 C CA . ILE A 1 188 ? 2.956 -7.575 -5.166 1.00 97.31 188 ILE A CA 1
ATOM 1540 C C . ILE A 1 188 ? 1.461 -7.267 -5.124 1.00 97.31 188 ILE A C 1
ATOM 1542 O O . ILE A 1 188 ? 0.938 -6.956 -4.056 1.00 97.31 188 ILE A O 1
ATOM 1546 N N . ILE A 1 189 ? 0.773 -7.362 -6.264 1.00 96.88 189 ILE A N 1
ATOM 1547 C CA . ILE A 1 189 ? -0.665 -7.090 -6.351 1.00 96.88 189 ILE A CA 1
ATOM 1548 C C . ILE A 1 189 ? -1.441 -8.073 -5.476 1.00 96.88 189 ILE A C 1
ATOM 1550 O O . ILE A 1 189 ? -2.324 -7.652 -4.734 1.00 96.88 189 ILE A O 1
ATOM 1554 N N . ASN A 1 190 ? -1.069 -9.356 -5.484 1.00 97.69 190 ASN A N 1
ATOM 1555 C CA . ASN A 1 190 ? -1.712 -10.349 -4.632 1.00 97.69 190 ASN A CA 1
ATOM 1556 C C . ASN A 1 190 ? -1.500 -10.068 -3.134 1.00 97.69 190 ASN A C 1
ATOM 1558 O O . ASN A 1 190 ? -2.448 -10.143 -2.359 1.00 97.69 190 ASN A O 1
ATOM 1562 N N . TRP A 1 191 ? -0.289 -9.694 -2.712 1.00 98.50 191 TRP A N 1
ATOM 1563 C CA . TRP A 1 191 ? -0.033 -9.334 -1.313 1.00 98.50 191 TRP A CA 1
ATOM 1564 C C . TRP A 1 191 ? -0.789 -8.078 -0.883 1.00 98.50 191 TRP A C 1
ATOM 1566 O O . TRP A 1 191 ? -1.327 -8.060 0.225 1.00 98.50 191 TRP A O 1
ATOM 1576 N N . PHE A 1 192 ? -0.893 -7.059 -1.745 1.00 98.38 192 PHE A N 1
ATOM 1577 C CA . PHE A 1 192 ? -1.743 -5.901 -1.461 1.00 98.38 192 PHE A CA 1
ATOM 1578 C C . PHE A 1 192 ? -3.200 -6.331 -1.316 1.00 98.38 192 PHE A C 1
ATOM 1580 O O . PHE A 1 192 ? -3.818 -6.031 -0.301 1.00 98.38 192 PHE A O 1
ATOM 1587 N N . ARG A 1 193 ? -3.726 -7.089 -2.281 1.00 98.00 193 ARG A N 1
ATOM 1588 C CA . ARG A 1 193 ? -5.108 -7.574 -2.274 1.00 98.00 193 ARG A CA 1
ATOM 1589 C C . ARG A 1 193 ? -5.460 -8.311 -0.987 1.00 98.00 193 ARG A C 1
ATOM 1591 O O . ARG A 1 193 ? -6.415 -7.924 -0.321 1.00 98.00 193 ARG A O 1
ATOM 1598 N N . LEU A 1 194 ? -4.678 -9.327 -0.621 1.00 97.88 194 LEU A N 1
ATOM 1599 C CA . LEU A 1 194 ? -4.919 -10.123 0.586 1.00 97.88 194 LEU A CA 1
ATOM 1600 C C . LEU A 1 194 ? -4.905 -9.254 1.848 1.00 97.88 194 LEU A C 1
ATOM 1602 O O . LEU A 1 194 ? -5.785 -9.369 2.694 1.00 97.88 194 LEU A O 1
ATOM 1606 N N . SER A 1 195 ? -3.933 -8.348 1.945 1.00 98.31 195 SER A N 1
ATOM 1607 C CA . SER A 1 195 ? -3.782 -7.486 3.120 1.00 98.31 195 SER A CA 1
ATOM 1608 C C . SER A 1 195 ? -4.901 -6.459 3.247 1.00 98.31 195 SER A C 1
ATOM 1610 O O . SER A 1 195 ? -5.360 -6.189 4.351 1.00 98.31 195 SER A O 1
ATOM 1612 N N . LEU A 1 196 ? -5.328 -5.870 2.127 1.00 98.00 196 LEU A N 1
ATOM 1613 C CA . LEU A 1 196 ? -6.369 -4.848 2.121 1.00 98.00 196 LEU A CA 1
ATOM 1614 C C . LEU A 1 196 ? -7.738 -5.443 2.418 1.00 98.00 196 LEU A C 1
ATOM 1616 O O . LEU A 1 196 ? -8.461 -4.858 3.212 1.00 98.00 196 LEU A O 1
ATOM 1620 N N . ILE A 1 197 ? -8.066 -6.606 1.849 1.00 97.06 197 ILE A N 1
ATOM 1621 C CA . ILE A 1 197 ? -9.305 -7.319 2.187 1.00 97.06 197 ILE A CA 1
ATOM 1622 C C . ILE A 1 197 ? -9.337 -7.600 3.693 1.00 97.06 197 ILE A C 1
ATOM 1624 O O . ILE A 1 197 ? -10.240 -7.135 4.380 1.00 97.06 197 ILE A O 1
ATOM 1628 N N . ALA A 1 198 ? -8.288 -8.236 4.223 1.00 96.88 198 ALA A N 1
ATOM 1629 C CA . ALA A 1 198 ? -8.202 -8.566 5.643 1.00 96.88 198 ALA A CA 1
ATOM 1630 C C . ALA A 1 198 ? -8.305 -7.328 6.554 1.00 96.88 198 ALA A C 1
ATOM 1632 O O . ALA A 1 198 ? -9.006 -7.346 7.564 1.00 96.88 198 ALA A O 1
ATOM 1633 N N . LEU A 1 199 ? -7.627 -6.231 6.200 1.00 97.50 199 LEU A N 1
ATOM 1634 C CA . LEU A 1 199 ? -7.682 -4.989 6.969 1.00 97.50 199 LEU A CA 1
ATOM 1635 C C . LEU A 1 199 ? -9.083 -4.369 6.966 1.00 97.50 199 LEU A C 1
ATOM 1637 O O . LEU A 1 199 ? -9.569 -3.952 8.017 1.00 97.50 199 LEU A O 1
ATOM 1641 N N . LEU A 1 200 ? -9.712 -4.279 5.793 1.00 96.00 200 LEU A N 1
ATOM 1642 C CA . LEU A 1 200 ? -11.034 -3.677 5.642 1.00 96.00 200 LEU A CA 1
ATOM 1643 C C . LEU A 1 200 ? -12.095 -4.498 6.377 1.00 96.00 200 LEU A C 1
ATOM 1645 O O . LEU A 1 200 ? -12.898 -3.912 7.102 1.00 96.00 200 LEU A O 1
ATOM 1649 N N . ASP A 1 201 ? -12.033 -5.827 6.287 1.00 94.62 201 ASP A N 1
ATOM 1650 C CA . ASP A 1 201 ? -12.937 -6.727 7.005 1.00 94.62 201 ASP A CA 1
ATOM 1651 C C . ASP A 1 201 ? -12.845 -6.510 8.525 1.00 94.62 201 ASP A C 1
ATOM 1653 O O . ASP A 1 201 ? -13.863 -6.283 9.182 1.00 94.62 201 ASP A O 1
ATOM 1657 N N . MET A 1 202 ? -11.629 -6.457 9.088 1.00 93.94 202 MET A N 1
ATOM 1658 C CA . MET A 1 202 ? -11.432 -6.187 10.521 1.00 93.94 202 MET A CA 1
ATOM 1659 C C . MET A 1 202 ? -12.000 -4.827 10.955 1.00 93.94 202 MET A C 1
ATOM 1661 O O . MET A 1 202 ? -12.578 -4.697 12.040 1.00 93.94 202 MET A O 1
ATOM 1665 N N . VAL A 1 203 ? -11.832 -3.792 10.128 1.00 94.00 203 VAL A N 1
ATOM 1666 C CA . VAL A 1 203 ? -12.367 -2.450 10.403 1.00 94.00 203 VAL A CA 1
ATOM 1667 C C . VAL A 1 203 ? -13.896 -2.456 10.361 1.00 94.00 203 VAL A C 1
ATOM 1669 O O . VAL A 1 203 ? -14.549 -1.862 11.223 1.00 94.00 203 VAL A O 1
ATOM 1672 N N . GLU A 1 204 ? -14.488 -3.132 9.382 1.00 90.94 204 GLU A N 1
ATOM 1673 C CA . GLU A 1 204 ? -15.938 -3.230 9.250 1.00 90.94 204 GLU A CA 1
ATOM 1674 C C . GLU A 1 204 ? -16.578 -4.034 10.383 1.00 90.94 204 GLU A C 1
ATOM 1676 O O . GLU A 1 204 ? -17.612 -3.621 10.915 1.00 90.94 204 GLU A O 1
ATOM 1681 N N . GLU A 1 205 ? -15.974 -5.152 10.787 1.00 88.81 205 GLU A N 1
ATOM 1682 C CA . GLU A 1 205 ? -16.430 -5.949 11.928 1.00 88.81 205 GLU A CA 1
ATOM 1683 C C . GLU A 1 205 ? -16.419 -5.137 13.222 1.00 88.81 205 GLU A C 1
ATOM 1685 O O . GLU A 1 205 ? -17.409 -5.129 13.962 1.00 88.81 205 GLU A O 1
ATOM 1690 N N . LYS A 1 206 ? -15.346 -4.376 13.463 1.00 86.62 206 LYS A N 1
ATOM 1691 C CA . LYS A 1 206 ? -15.262 -3.465 14.607 1.00 86.62 206 LYS A CA 1
ATOM 1692 C C . LYS A 1 206 ? -16.397 -2.433 14.585 1.00 86.62 206 LYS A C 1
ATOM 1694 O O . LYS A 1 206 ? -17.122 -2.308 15.570 1.00 86.62 206 LYS A O 1
ATOM 1699 N N . ASN A 1 207 ? -16.615 -1.762 13.452 1.00 84.25 207 ASN A N 1
ATOM 1700 C CA . ASN A 1 207 ? -17.672 -0.753 13.308 1.00 84.25 207 ASN A CA 1
ATOM 1701 C C . ASN A 1 207 ? -19.085 -1.335 13.502 1.00 84.25 207 ASN A C 1
ATOM 1703 O O . ASN A 1 207 ? -19.981 -0.651 14.001 1.00 84.25 207 ASN A O 1
ATOM 1707 N N . LYS A 1 208 ? -19.317 -2.593 13.100 1.00 85.06 208 LYS A N 1
ATOM 1708 C CA . LYS A 1 208 ? -20.595 -3.291 13.333 1.00 85.06 208 LYS A CA 1
ATOM 1709 C C . LYS A 1 208 ? -20.813 -3.582 14.818 1.00 85.06 208 LYS A C 1
ATOM 1711 O O . LYS A 1 208 ? -21.941 -3.455 15.287 1.00 85.06 208 LYS A O 1
ATOM 1716 N N . ASN A 1 209 ? -19.759 -3.945 15.545 1.00 80.31 209 ASN A N 1
ATOM 1717 C CA . ASN A 1 209 ? -19.835 -4.228 16.977 1.00 80.31 209 ASN A CA 1
ATOM 1718 C C . ASN A 1 209 ? -20.041 -2.953 17.810 1.00 80.31 209 ASN A C 1
ATOM 1720 O O . ASN A 1 209 ? -20.832 -2.970 18.746 1.00 80.31 209 ASN A O 1
ATOM 1724 N N . GLU A 1 210 ? -19.416 -1.835 17.434 1.00 79.19 210 GLU A N 1
ATOM 1725 C CA . GLU A 1 210 ? -19.606 -0.542 18.113 1.00 79.19 210 GLU A CA 1
ATOM 1726 C C . GLU A 1 210 ? -21.021 0.029 17.946 1.00 79.19 210 GLU A C 1
ATOM 1728 O O . GLU A 1 210 ? -21.520 0.677 18.853 1.00 79.19 210 GLU A O 1
ATOM 1733 N N . LYS A 1 211 ? -21.704 -0.242 16.826 1.00 71.62 211 LYS A N 1
ATOM 1734 C CA . LYS A 1 211 ? -23.099 0.192 16.604 1.00 71.62 211 LYS A CA 1
ATOM 1735 C C . LYS A 1 211 ? -24.148 -0.641 17.348 1.00 71.62 211 LYS A C 1
ATOM 1737 O O . LYS A 1 211 ? -25.322 -0.279 17.331 1.00 71.62 211 LYS A O 1
ATOM 1742 N N . ARG A 1 212 ? -23.763 -1.798 17.895 1.00 58.00 212 ARG A N 1
ATOM 1743 C CA . ARG A 1 212 ? -24.664 -2.722 18.608 1.00 58.00 212 ARG A CA 1
ATOM 1744 C C . ARG A 1 212 ? -24.654 -2.523 20.125 1.00 58.00 212 ARG A C 1
ATOM 1746 O O . ARG A 1 212 ? -25.539 -3.067 20.780 1.00 58.00 212 ARG A O 1
ATOM 1753 N N . ASN A 1 213 ? -23.677 -1.781 20.643 1.00 49.34 213 ASN A N 1
ATOM 1754 C CA . ASN A 1 213 ? -23.538 -1.417 22.053 1.00 49.34 213 ASN A CA 1
ATOM 1755 C C . ASN A 1 213 ? -24.024 0.015 22.286 1.00 49.34 213 ASN A C 1
ATOM 1757 O O . ASN A 1 213 ? -24.456 0.289 23.426 1.00 49.34 213 ASN A O 1
#

Radius of gyration: 20.92 Å; chains: 1; bounding box: 60×32×63 Å

Sequence (213 aa):
MKFTELRNTMQSFSGASTSDYQLAYITAEVKDLLNGLNKQFVEYLTKDIIETELQLNLQHWLGSPYYQSSNENAKDCLEHCPTVKHIWGRKIKGWTDSALKCYDNFLLKYVQIDKGEKISKTYAGLKETDVYKHLVSKGGVEQEIGQNFINIYQLRSTFQHIQMEEKDGIRIPKRISNSKFNKYRDLIINWFRLSLIALLDMVEEKNKNEKRN

Secondary structure (DSSP, 8-state):
--HHHHHHHHHTTTT--HHHHHHHHHHHHHHHHHHHTTT-HHHHH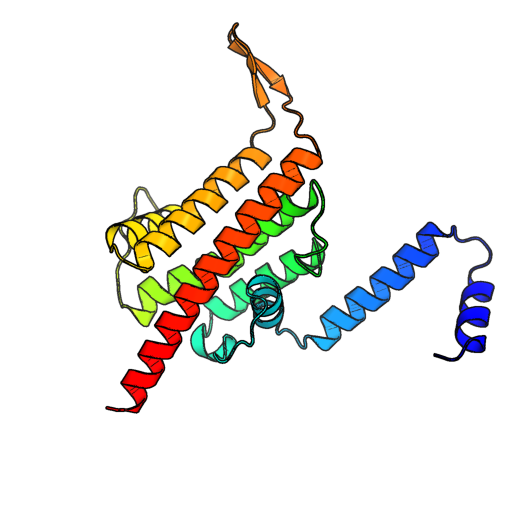HHHHH-S---S-HHHHH-TTHHHHHHHHHHHHHHH-SSGGG--TTHHHHHHHHHHHHHHHHHHHIIIIIS-PPPPPSBSB--HHHHHHHHHHH-HHHHHHHHHHHHHHHHHHTTT--EEE-TTS-EEEPPPPHHHHHHHHHHHHHHHHHHHHHHHHHHHHHHHHHTT-